Protein AF-A0A932YB79-F1 (afdb_monomer_lite)

Foldseek 3Di:
DDDQQLVPQPLLVLLVVLLVLLLVLLVQADPVCVVPLSVLLNVLSVLQNVLCSVLSPDPDLVSSLVSLVSSLVSLVSNLVSLVVCVVVVSDDPVSSVVSVVSSVVSNVSSVVVSVVSVVVVVVVVPPPDDPDDPDPPDDPPPVCCVVVVVVVVVVVLVVVQVVLVVVLLVLLVVLLVVLQVQLQPVCVVPLVDPCCSPPPSLVVSLVVSLVSSCVVPPVSCVSNQWDCSVPSVQWDWDDDPWWTKIKGKTWHAADPDDPVQCPDPVSCPDCNNHTDIDMDIDIDTRPDRPDPPPDPPDDD

Radius of gyration: 35.08 Å; chains: 1; bounding box: 99×43×88 Å

Structure (mmCIF, N/CA/C/O backbone):
data_AF-A0A932YB79-F1
#
_entry.id   AF-A0A932YB79-F1
#
loop_
_atom_site.group_PDB
_atom_site.id
_atom_site.type_symbol
_atom_site.label_atom_id
_atom_site.label_alt_id
_atom_site.label_comp_id
_atom_site.label_asym_id
_atom_site.label_entity_id
_atom_site.label_seq_id
_atom_site.pdbx_PDB_ins_code
_atom_site.Cartn_x
_atom_site.Cartn_y
_atom_site.Cartn_z
_atom_site.occupancy
_atom_site.B_iso_or_equiv
_atom_site.auth_seq_id
_atom_site.auth_comp_id
_atom_site.auth_asym_id
_atom_site.auth_atom_id
_atom_site.pdbx_PDB_model_num
ATOM 1 N N . MET A 1 1 ? -17.123 -22.971 32.498 1.00 46.00 1 MET A N 1
ATOM 2 C CA . MET A 1 1 ? -16.437 -22.105 31.513 1.00 46.00 1 MET A CA 1
ATOM 3 C C . MET A 1 1 ? -16.841 -20.672 31.830 1.00 46.00 1 MET A C 1
ATOM 5 O O . MET A 1 1 ? -18.036 -20.433 31.916 1.00 46.00 1 MET A O 1
ATOM 9 N N . SER A 1 2 ? -15.896 -19.773 32.129 1.00 63.25 2 SER A N 1
ATOM 10 C CA . SER A 1 2 ? -16.223 -18.376 32.471 1.00 63.25 2 SER A CA 1
ATOM 11 C C . SER A 1 2 ? -16.936 -17.705 31.292 1.00 63.25 2 SER A C 1
ATOM 13 O O . SER A 1 2 ? -16.466 -17.798 30.157 1.00 63.25 2 SER A O 1
ATOM 15 N N . GLU A 1 3 ? -18.092 -17.094 31.545 1.00 80.81 3 GLU A N 1
ATOM 16 C CA . GLU A 1 3 ? -18.876 -16.394 30.528 1.00 80.81 3 GLU A CA 1
ATOM 17 C C . GLU A 1 3 ? -18.094 -15.182 29.998 1.00 80.81 3 GLU A C 1
ATOM 19 O O . GLU A 1 3 ? -17.519 -14.409 30.768 1.00 80.81 3 GLU A O 1
ATOM 24 N N . ARG A 1 4 ? -18.046 -15.018 28.671 1.00 91.06 4 ARG A N 1
ATOM 25 C CA . ARG A 1 4 ? -17.269 -13.942 28.038 1.00 91.06 4 ARG A CA 1
ATOM 26 C C . ARG A 1 4 ? -17.879 -12.571 28.386 1.00 91.06 4 ARG A C 1
ATOM 28 O O . ARG A 1 4 ? -19.093 -12.424 28.253 1.00 91.06 4 ARG A O 1
ATOM 35 N N . PRO A 1 5 ? -17.083 -11.545 28.752 1.00 90.94 5 PRO A N 1
ATOM 36 C CA . PRO A 1 5 ? -17.604 -10.266 29.253 1.00 90.94 5 PRO A CA 1
ATOM 37 C C . PRO A 1 5 ? -18.621 -9.573 28.336 1.00 90.94 5 PRO A C 1
ATOM 39 O O . PRO A 1 5 ? -19.646 -9.086 28.807 1.00 90.94 5 PRO A O 1
ATOM 42 N N . HIS A 1 6 ? -18.376 -9.571 27.022 1.00 93.00 6 HIS A N 1
ATOM 43 C CA . HIS A 1 6 ? -19.266 -8.942 26.042 1.00 93.00 6 HIS A CA 1
ATOM 44 C C . HIS A 1 6 ? -20.627 -9.630 25.909 1.00 93.00 6 HIS A C 1
ATOM 46 O O . HIS A 1 6 ? -21.598 -8.969 25.558 1.00 93.00 6 HIS A O 1
ATOM 52 N N . ALA A 1 7 ? -20.728 -10.930 26.213 1.00 93.69 7 ALA A N 1
ATOM 53 C CA . ALA A 1 7 ? -21.973 -11.685 26.059 1.00 93.69 7 ALA A CA 1
ATOM 54 C C . ALA A 1 7 ? -23.080 -11.197 27.012 1.00 93.69 7 ALA A C 1
ATOM 56 O O . ALA A 1 7 ? -24.264 -11.411 26.757 1.00 93.69 7 ALA A O 1
ATOM 57 N N . LYS A 1 8 ? -22.701 -10.482 28.080 1.00 94.06 8 LYS A N 1
ATOM 58 C CA . LYS A 1 8 ? -23.619 -9.853 29.037 1.00 94.06 8 LYS A CA 1
ATOM 59 C C . LYS A 1 8 ? -24.194 -8.526 28.538 1.00 94.06 8 LYS A C 1
ATOM 61 O O . LYS A 1 8 ? -25.172 -8.043 29.098 1.00 94.06 8 LYS A O 1
ATOM 66 N N . LEU A 1 9 ? -23.593 -7.924 27.511 1.00 96.50 9 LEU A N 1
ATOM 67 C CA . LEU A 1 9 ? -23.984 -6.613 27.005 1.00 96.50 9 LEU A CA 1
ATOM 68 C C . LEU A 1 9 ? -25.150 -6.753 26.033 1.00 96.50 9 LEU A C 1
ATOM 70 O O . LEU A 1 9 ? -25.030 -7.389 24.987 1.00 96.50 9 LEU A O 1
ATOM 74 N N . GLU A 1 10 ? -26.262 -6.093 26.339 1.00 97.44 10 GLU A N 1
ATOM 75 C CA . GLU A 1 10 ? -27.441 -6.142 25.473 1.00 97.44 10 GLU A CA 1
ATOM 76 C C . GLU A 1 10 ? -27.165 -5.522 24.094 1.00 97.44 10 GLU A C 1
ATOM 78 O O . GLU A 1 10 ? -27.555 -6.073 23.068 1.00 97.44 10 GLU A O 1
ATOM 83 N N . VAL A 1 11 ? -26.363 -4.450 24.046 1.00 98.06 11 VAL A N 1
ATOM 84 C CA . VAL A 1 11 ? -25.930 -3.830 22.782 1.00 98.06 11 VAL A CA 1
ATOM 85 C C . VAL A 1 11 ? -25.174 -4.810 21.882 1.00 98.06 11 VAL A C 1
ATOM 87 O O . VAL A 1 11 ? -25.325 -4.771 20.663 1.00 98.06 11 VAL A O 1
ATOM 90 N N . TRP A 1 12 ? -24.402 -5.735 22.463 1.00 98.38 12 TRP A N 1
ATOM 91 C CA . TRP A 1 12 ? -23.683 -6.753 21.700 1.00 98.38 12 TRP A CA 1
ATOM 92 C C . TRP A 1 12 ? -24.646 -7.789 21.114 1.00 98.38 12 TRP A C 1
ATOM 94 O O . TRP A 1 12 ? -24.560 -8.098 19.927 1.00 98.38 12 TRP A O 1
ATOM 104 N N . LYS A 1 13 ? -25.603 -8.282 21.913 1.00 98.06 13 LYS A N 1
ATOM 105 C CA . LYS A 1 13 ? -26.602 -9.263 21.458 1.00 98.06 13 LYS A CA 1
ATOM 106 C C . LYS A 1 13 ? -27.442 -8.716 20.307 1.00 98.06 13 LYS A C 1
ATOM 108 O O . LYS A 1 13 ? -27.605 -9.389 19.290 1.00 98.06 13 LYS A O 1
ATOM 113 N N . ARG A 1 14 ? -27.904 -7.472 20.432 1.00 98.25 14 ARG A N 1
ATOM 114 C CA . ARG A 1 14 ? -28.652 -6.778 19.377 1.00 98.25 14 ARG A CA 1
ATOM 115 C C . ARG A 1 14 ? -27.815 -6.551 18.130 1.00 98.25 14 ARG A C 1
ATOM 117 O O . ARG A 1 14 ? -28.274 -6.838 17.032 1.00 98.25 14 ARG A O 1
ATOM 124 N N . SER A 1 15 ? -26.549 -6.169 18.291 1.00 98.25 15 SER A N 1
ATOM 125 C CA . SER A 1 15 ? -25.623 -6.036 17.161 1.00 98.25 15 SER A CA 1
ATOM 126 C C . SER A 1 15 ? -25.441 -7.358 16.399 1.00 98.25 15 SER A C 1
ATOM 128 O O . SER A 1 15 ? -25.444 -7.360 15.172 1.00 98.25 15 SER A O 1
ATOM 130 N N . ILE A 1 16 ? -25.356 -8.502 17.092 1.00 98.06 16 ILE A N 1
ATOM 131 C CA . ILE A 1 16 ? -25.306 -9.834 16.456 1.00 98.06 16 ILE A CA 1
ATOM 132 C C . ILE A 1 16 ? -26.595 -10.135 15.671 1.00 98.06 16 ILE A C 1
ATOM 134 O O . ILE A 1 16 ? -26.542 -10.646 14.548 1.00 98.06 16 ILE A O 1
ATOM 138 N N . GLN A 1 17 ? -27.760 -9.805 16.229 1.00 97.75 17 GLN A N 1
ATOM 139 C CA . GLN A 1 17 ? -29.037 -9.968 15.526 1.00 97.75 17 GLN A CA 1
ATOM 140 C C . GLN A 1 17 ? -29.132 -9.047 14.304 1.00 97.75 17 GLN A C 1
ATOM 142 O O . GLN A 1 17 ? -29.584 -9.472 13.239 1.00 97.75 17 GLN A O 1
ATOM 147 N N . TRP A 1 18 ? -28.646 -7.815 14.423 1.00 97.69 18 TRP A N 1
ATOM 148 C CA . TRP A 1 18 ? -28.653 -6.834 13.347 1.00 97.69 18 TRP A CA 1
ATOM 149 C C . TRP A 1 18 ? -27.761 -7.244 12.172 1.00 97.69 18 TRP A C 1
ATOM 151 O O . TRP A 1 18 ? -28.183 -7.119 11.024 1.00 97.69 18 TRP A O 1
ATOM 161 N N . VAL A 1 19 ? -26.600 -7.868 12.430 1.00 98.56 19 VAL A N 1
ATOM 162 C CA . VAL A 1 19 ? -25.794 -8.523 11.378 1.00 98.56 19 VAL A CA 1
ATOM 163 C C . VAL A 1 19 ? -26.655 -9.487 10.564 1.00 98.56 19 VAL A C 1
ATOM 165 O O . VAL A 1 19 ? -26.661 -9.433 9.335 1.00 98.56 19 VAL A O 1
ATOM 168 N N . SER A 1 20 ? -27.440 -10.332 11.233 1.00 97.94 20 SER A N 1
ATOM 169 C CA . SER A 1 20 ? -28.310 -11.297 10.550 1.00 97.94 20 SER A CA 1
ATOM 170 C C . SER A 1 20 ? -29.384 -10.608 9.699 1.00 97.94 20 SER A C 1
ATOM 172 O O . SER A 1 20 ? -29.675 -11.075 8.595 1.00 97.94 20 SER A O 1
ATOM 174 N N . LYS A 1 21 ? -29.944 -9.481 10.167 1.00 97.06 21 LYS A N 1
ATOM 175 C CA . LYS A 1 21 ? -30.895 -8.670 9.388 1.00 97.06 21 LYS A CA 1
ATOM 176 C C . LYS A 1 21 ? -30.236 -8.080 8.140 1.00 97.06 21 LYS A C 1
ATOM 178 O O . LYS A 1 21 ? -30.751 -8.275 7.042 1.00 97.06 21 LYS A O 1
ATOM 183 N N . VAL A 1 22 ? -29.066 -7.452 8.266 1.00 98.00 22 VAL A N 1
ATOM 184 C CA . VAL A 1 22 ? -28.340 -6.889 7.112 1.00 98.00 22 VAL A CA 1
ATOM 185 C C . VAL A 1 22 ? -28.035 -7.959 6.071 1.00 98.00 22 VAL A C 1
ATOM 187 O O . VAL A 1 22 ? -28.280 -7.749 4.885 1.00 98.00 22 VAL A O 1
ATOM 190 N N . TYR A 1 23 ? -27.553 -9.133 6.483 1.00 98.06 23 TYR A N 1
ATOM 191 C CA . TYR A 1 23 ? -27.293 -10.230 5.545 1.00 98.06 23 TYR A CA 1
ATOM 192 C C . TYR A 1 23 ? -28.559 -10.696 4.822 1.00 98.06 23 TYR A C 1
ATOM 194 O O . TYR A 1 23 ? -28.492 -11.012 3.635 1.00 98.06 23 TYR A O 1
ATOM 202 N N . ARG A 1 24 ? -29.704 -10.708 5.515 1.00 97.50 24 ARG A N 1
ATOM 203 C CA . ARG A 1 24 ? -30.999 -11.069 4.933 1.00 97.50 24 ARG A CA 1
ATOM 204 C C . ARG A 1 24 ? -31.440 -10.067 3.868 1.00 97.50 24 ARG A C 1
ATOM 206 O O . ARG A 1 24 ? -31.741 -10.500 2.766 1.00 97.50 24 ARG A O 1
ATOM 213 N N . HIS A 1 25 ? -31.428 -8.767 4.164 1.00 96.44 25 HIS A N 1
ATOM 214 C CA . HIS A 1 25 ? -31.883 -7.745 3.211 1.00 96.44 25 HIS A CA 1
ATOM 215 C C . HIS A 1 25 ? -30.910 -7.547 2.043 1.00 96.44 25 HIS A C 1
ATOM 217 O O . HIS A 1 25 ? -31.328 -7.429 0.899 1.00 96.44 25 HIS A O 1
ATOM 223 N N . THR A 1 26 ? -29.601 -7.592 2.298 1.00 97.50 26 THR A N 1
ATOM 224 C CA . THR A 1 26 ? -28.582 -7.437 1.239 1.00 97.50 26 THR A CA 1
ATOM 225 C C . THR A 1 26 ? -28.456 -8.656 0.323 1.00 97.50 26 THR A C 1
ATOM 227 O O . THR A 1 26 ? -27.694 -8.628 -0.640 1.00 97.50 26 THR A O 1
ATOM 230 N N . ARG A 1 27 ? -29.146 -9.767 0.620 1.00 96.25 27 ARG A N 1
ATOM 231 C CA . ARG A 1 27 ? -29.204 -10.931 -0.275 1.00 96.25 27 ARG A CA 1
ATOM 232 C C . ARG A 1 27 ? -30.005 -10.637 -1.542 1.00 96.25 27 ARG A C 1
ATOM 234 O O . ARG A 1 27 ? -29.686 -11.207 -2.578 1.00 96.25 27 ARG A O 1
ATOM 241 N N . ASP A 1 28 ? -30.991 -9.752 -1.446 1.00 93.94 28 ASP A N 1
ATOM 242 C CA . ASP A 1 28 ? -31.920 -9.452 -2.536 1.00 93.94 28 ASP A CA 1
ATOM 243 C C . ASP A 1 28 ? -31.448 -8.248 -3.381 1.00 93.94 28 ASP A C 1
ATOM 245 O O . ASP A 1 28 ? -32.148 -7.790 -4.281 1.00 93.94 28 ASP A O 1
ATOM 249 N N . PHE A 1 29 ? -30.244 -7.734 -3.103 1.00 97.31 29 PHE A N 1
ATOM 250 C CA . PHE A 1 29 ? -29.616 -6.659 -3.873 1.00 97.31 29 PHE A CA 1
ATOM 251 C C . PHE A 1 29 ? -29.146 -7.160 -5.252 1.00 97.31 29 PHE A C 1
ATOM 253 O O . PHE A 1 29 ? -28.885 -8.358 -5.417 1.00 97.31 29 PHE A O 1
ATOM 260 N N . PRO A 1 30 ? -28.969 -6.262 -6.243 1.00 97.06 30 PRO A N 1
ATOM 261 C CA . PRO A 1 30 ? -28.452 -6.636 -7.557 1.00 97.06 30 PRO A CA 1
ATOM 262 C C . PRO A 1 30 ? -27.094 -7.339 -7.471 1.00 97.06 30 PRO A C 1
ATOM 264 O O . PRO A 1 30 ? -26.213 -6.944 -6.705 1.00 97.06 30 PRO A O 1
ATOM 267 N N . SER A 1 31 ? -26.877 -8.360 -8.304 1.00 96.12 31 SER A N 1
ATOM 268 C CA . SER A 1 31 ? -25.650 -9.164 -8.255 1.00 96.12 31 SER A CA 1
ATOM 269 C C . SER A 1 31 ? -24.380 -8.350 -8.528 1.00 96.12 31 SER A C 1
ATOM 271 O O . SER A 1 31 ? -23.312 -8.714 -8.031 1.00 96.12 31 SER A O 1
ATOM 273 N N . GLN A 1 32 ? -24.478 -7.241 -9.274 1.00 95.69 32 GLN A N 1
ATOM 274 C CA . GLN A 1 32 ? -23.348 -6.342 -9.537 1.00 95.69 32 GLN A CA 1
ATOM 275 C C . GLN A 1 32 ? -22.836 -5.645 -8.262 1.00 95.69 32 GLN A C 1
ATOM 277 O O . GLN A 1 32 ? -21.656 -5.317 -8.184 1.00 95.69 32 GLN A O 1
ATOM 282 N N . GLU A 1 33 ? -23.677 -5.492 -7.233 1.00 95.12 33 GLU A N 1
ATOM 283 C CA . GLU A 1 33 ? -23.326 -4.840 -5.961 1.00 95.12 33 GLU A CA 1
ATOM 284 C C . GLU A 1 33 ? -22.659 -5.777 -4.948 1.00 95.12 33 GLU A C 1
ATOM 286 O O . GLU A 1 33 ? -22.272 -5.347 -3.860 1.00 95.12 33 GLU A O 1
ATOM 291 N N . THR A 1 34 ? -22.469 -7.056 -5.294 1.00 93.88 34 THR A N 1
ATOM 292 C CA . THR A 1 34 ? -21.867 -8.063 -4.401 1.00 93.88 34 THR A CA 1
ATOM 293 C C . THR A 1 34 ? -20.534 -7.594 -3.817 1.00 93.88 34 THR A C 1
ATOM 295 O O . THR A 1 34 ? -20.299 -7.755 -2.620 1.00 93.88 34 THR A O 1
ATOM 298 N N . TYR A 1 35 ? -19.678 -6.987 -4.647 1.00 94.19 35 TYR A N 1
ATOM 299 C CA . TYR A 1 35 ? -18.381 -6.435 -4.236 1.00 94.19 35 TYR A CA 1
ATOM 300 C C . TYR A 1 35 ? -18.424 -4.932 -3.924 1.00 94.19 35 TYR A C 1
ATOM 302 O O . TYR A 1 35 ? -17.427 -4.393 -3.447 1.00 94.19 35 TYR A O 1
ATOM 310 N N . GLY A 1 36 ? -19.560 -4.280 -4.182 1.00 96.75 36 GLY A N 1
ATOM 311 C CA . GLY A 1 36 ? -19.832 -2.882 -3.866 1.00 96.75 36 GLY A CA 1
ATOM 312 C C . GLY A 1 36 ? -20.600 -2.760 -2.553 1.00 96.75 36 GLY A C 1
ATOM 313 O O . GLY A 1 36 ? -20.103 -3.146 -1.488 1.00 96.75 36 GLY A O 1
ATOM 314 N N . LEU A 1 37 ? -21.829 -2.244 -2.632 1.00 97.12 37 LEU A N 1
ATOM 315 C CA . LEU A 1 37 ? -22.628 -1.871 -1.464 1.00 97.12 37 LEU A CA 1
ATOM 316 C C . LEU A 1 37 ? -22.938 -3.058 -0.538 1.00 97.12 37 LEU A C 1
ATOM 318 O O . LEU A 1 37 ? -22.851 -2.924 0.684 1.00 97.12 37 LEU A O 1
ATOM 322 N N . THR A 1 38 ? -23.202 -4.247 -1.091 1.00 98.12 38 THR A N 1
ATOM 323 C CA . THR A 1 38 ? -23.483 -5.455 -0.296 1.00 98.12 38 THR A CA 1
ATOM 324 C C . THR A 1 38 ? -22.296 -5.840 0.588 1.00 98.12 38 THR A C 1
ATOM 326 O O . THR A 1 38 ? -22.472 -6.136 1.774 1.00 98.12 38 THR A O 1
ATOM 329 N N . SER A 1 39 ? -21.077 -5.825 0.039 1.00 97.88 39 SER A N 1
ATOM 330 C CA . SER A 1 39 ? -19.855 -6.121 0.799 1.00 97.88 39 SER A CA 1
ATOM 331 C C . SER A 1 39 ? -19.601 -5.066 1.876 1.00 97.88 39 SER A C 1
ATOM 333 O O . SER A 1 39 ? -19.334 -5.418 3.029 1.00 97.88 39 SER A O 1
ATOM 335 N N . GLN A 1 40 ? -19.747 -3.784 1.526 1.00 98.06 40 GLN A N 1
ATOM 336 C CA . GLN A 1 40 ? -19.563 -2.661 2.447 1.00 98.06 40 GLN A CA 1
ATOM 337 C C . GLN A 1 40 ? -20.492 -2.785 3.665 1.00 98.06 40 GLN A C 1
ATOM 339 O O . GLN A 1 40 ? -20.026 -2.840 4.805 1.00 98.06 40 GLN A O 1
ATOM 344 N N . MET A 1 41 ? -21.797 -2.956 3.424 1.00 98.44 41 MET A N 1
ATOM 345 C CA . MET A 1 41 ? -22.800 -3.080 4.483 1.00 98.44 41 MET A CA 1
ATOM 346 C C . MET A 1 41 ? -22.540 -4.281 5.390 1.00 98.44 41 MET A C 1
ATOM 348 O O . MET A 1 41 ? -22.566 -4.162 6.613 1.00 98.44 41 MET A O 1
ATOM 352 N N . ARG A 1 42 ? -22.251 -5.454 4.816 1.00 98.50 42 ARG A N 1
ATOM 353 C CA . ARG A 1 42 ? -21.995 -6.671 5.602 1.00 98.50 42 ARG A CA 1
ATOM 354 C C . ARG A 1 42 ? -20.748 -6.543 6.471 1.00 98.50 42 ARG A C 1
ATOM 356 O O . ARG A 1 42 ? -20.751 -7.017 7.611 1.00 98.50 42 ARG A O 1
ATOM 363 N N . ARG A 1 43 ? -19.692 -5.899 5.964 1.00 98.56 43 ARG A N 1
ATOM 364 C CA . ARG A 1 43 ? -18.462 -5.644 6.725 1.00 98.56 43 ARG A CA 1
ATOM 365 C C . ARG A 1 43 ? -18.702 -4.665 7.866 1.00 98.56 43 ARG A C 1
ATOM 367 O O . ARG A 1 43 ? -18.338 -4.984 8.996 1.00 98.56 43 ARG A O 1
ATOM 374 N N . ALA A 1 44 ? -19.354 -3.537 7.598 1.00 98.31 44 ALA A N 1
ATOM 375 C CA . ALA A 1 44 ? -19.667 -2.552 8.625 1.00 98.31 44 ALA A CA 1
ATOM 376 C C . ALA A 1 44 ? -20.606 -3.136 9.701 1.00 98.31 44 ALA A C 1
ATOM 378 O O . ALA A 1 44 ? -20.341 -2.988 10.893 1.00 98.31 44 ALA A O 1
ATOM 379 N N . ALA A 1 45 ? -21.616 -3.924 9.307 1.00 98.56 45 ALA A N 1
ATOM 380 C CA . ALA A 1 45 ? -22.495 -4.638 10.239 1.00 98.56 45 ALA A CA 1
ATOM 381 C C . ALA A 1 45 ? -21.717 -5.575 11.159 1.00 98.56 45 ALA A C 1
ATOM 383 O O . ALA A 1 45 ? -21.881 -5.536 12.375 1.00 98.56 45 ALA A O 1
ATOM 384 N N . THR A 1 46 ? -20.841 -6.399 10.581 1.00 98.69 46 THR A N 1
ATOM 385 C CA . THR A 1 46 ? -20.043 -7.377 11.334 1.00 98.69 46 THR A CA 1
ATOM 386 C C . THR A 1 46 ? -19.021 -6.687 12.245 1.00 98.69 46 THR A C 1
ATOM 388 O O . THR A 1 46 ? -18.732 -7.174 13.336 1.00 98.69 46 THR A O 1
ATOM 391 N N . SER A 1 47 ? -18.501 -5.529 11.834 1.00 98.69 47 SER A N 1
ATOM 392 C CA . SER A 1 47 ? -17.525 -4.744 12.593 1.00 98.69 47 SER A CA 1
ATOM 393 C C . SER A 1 47 ? -18.053 -4.287 13.959 1.00 98.69 47 SER A C 1
ATOM 395 O O . SER A 1 47 ? -17.295 -4.302 14.931 1.00 98.69 47 SER A O 1
ATOM 397 N N . ILE A 1 48 ? -19.342 -3.946 14.082 1.00 98.69 48 ILE A N 1
ATOM 398 C CA . ILE A 1 48 ? -19.935 -3.463 15.342 1.00 98.69 48 ILE A CA 1
ATOM 399 C C . ILE A 1 48 ? -19.772 -4.482 16.491 1.00 98.69 48 ILE A C 1
ATOM 401 O O . ILE A 1 48 ? -19.081 -4.168 17.467 1.00 98.69 48 ILE A O 1
ATOM 405 N N . PRO A 1 49 ? -20.342 -5.706 16.429 1.00 98.50 49 PRO A N 1
ATOM 406 C CA . PRO A 1 49 ? -20.228 -6.666 17.524 1.00 98.50 49 PRO A CA 1
ATOM 407 C C . PRO A 1 49 ? -18.797 -7.175 17.728 1.00 98.50 49 PRO A C 1
ATOM 409 O O . PRO A 1 49 ? -18.441 -7.500 18.862 1.00 98.50 49 PRO A O 1
ATOM 412 N N . LEU A 1 50 ? -17.972 -7.231 16.673 1.00 98.62 50 LEU A N 1
ATOM 413 C CA . LEU A 1 50 ? -16.565 -7.625 16.792 1.00 98.62 50 LEU A CA 1
ATOM 414 C C . LEU A 1 50 ? -15.766 -6.615 17.618 1.00 98.62 50 LEU A C 1
ATOM 416 O O . LEU A 1 50 ? -15.081 -7.012 18.558 1.00 98.62 50 LEU A O 1
ATOM 420 N N . ASN A 1 51 ? -15.916 -5.317 17.343 1.00 98.62 51 ASN A N 1
ATOM 421 C CA . ASN A 1 51 ? -15.233 -4.275 18.106 1.00 98.62 51 ASN A CA 1
ATOM 422 C C . ASN A 1 51 ? -15.753 -4.179 19.549 1.00 98.62 51 ASN A C 1
ATOM 424 O O . ASN A 1 51 ? -14.956 -4.006 20.468 1.00 98.62 51 ASN A O 1
ATOM 428 N N . ILE A 1 52 ? -17.059 -4.362 19.793 1.00 98.38 52 ILE A N 1
ATOM 429 C CA . ILE A 1 52 ? -17.587 -4.444 21.169 1.00 98.38 52 ILE A CA 1
ATOM 430 C C . ILE A 1 52 ? -16.939 -5.618 21.921 1.00 98.38 52 ILE A C 1
ATOM 432 O O . ILE A 1 52 ? -16.496 -5.459 23.059 1.00 98.38 52 ILE A O 1
ATOM 436 N N . ALA A 1 53 ? -16.865 -6.795 21.291 1.00 97.88 53 ALA A N 1
ATOM 437 C CA . ALA A 1 53 ? -16.290 -7.989 21.901 1.00 97.88 53 ALA A CA 1
ATOM 438 C C . ALA A 1 53 ? -14.791 -7.847 22.186 1.00 97.88 53 ALA A C 1
ATOM 440 O O . ALA A 1 53 ? -14.339 -8.238 23.266 1.00 97.88 53 ALA A O 1
ATOM 441 N N . GLU A 1 54 ? -14.042 -7.285 21.237 1.00 97.38 54 GLU A N 1
ATOM 442 C CA . GLU A 1 54 ? -12.608 -7.045 21.365 1.00 97.38 54 GLU A CA 1
ATOM 443 C C . GLU A 1 54 ? -12.309 -6.002 22.440 1.00 97.38 54 GLU A C 1
ATOM 445 O O . GLU A 1 54 ? -11.472 -6.235 23.311 1.00 97.38 54 GLU A O 1
ATOM 450 N N . GLY A 1 55 ? -13.047 -4.891 22.436 1.00 96.56 55 GLY A N 1
ATOM 451 C CA . GLY A 1 55 ? -12.944 -3.854 23.451 1.00 96.56 55 GLY A CA 1
ATOM 452 C C . GLY A 1 55 ? -13.225 -4.380 24.859 1.00 96.56 55 GLY A C 1
ATOM 453 O O . GLY A 1 55 ? -12.453 -4.117 25.778 1.00 96.56 55 GLY A O 1
ATOM 454 N N . ALA A 1 56 ? -14.271 -5.196 25.027 1.00 95.81 56 ALA A N 1
ATOM 455 C CA . ALA A 1 56 ? -14.638 -5.780 26.318 1.00 95.81 56 ALA A CA 1
ATOM 456 C C . ALA A 1 56 ? -13.588 -6.756 26.881 1.00 95.81 56 ALA A C 1
ATOM 458 O O . ALA A 1 56 ? -13.642 -7.102 28.060 1.00 95.81 56 ALA A O 1
ATOM 459 N N . ALA A 1 57 ? -12.659 -7.229 26.045 1.00 94.19 57 ALA A N 1
ATOM 460 C CA . ALA A 1 57 ? -11.540 -8.074 26.452 1.00 94.19 57 ALA A CA 1
ATOM 461 C C . ALA A 1 57 ? -10.270 -7.272 26.805 1.00 94.19 57 ALA A C 1
ATOM 463 O O . ALA A 1 57 ? -9.278 -7.865 27.239 1.00 94.19 57 ALA A O 1
ATOM 464 N N . ARG A 1 58 ? -10.268 -5.943 26.617 1.00 92.44 58 ARG A N 1
ATOM 465 C CA . ARG A 1 58 ? -9.122 -5.077 26.935 1.00 92.44 58 ARG A CA 1
ATOM 466 C C . ARG A 1 58 ? -8.985 -4.857 28.438 1.00 92.44 58 ARG A C 1
ATOM 468 O O . ARG A 1 58 ? -9.947 -4.943 29.196 1.00 92.44 58 ARG A O 1
ATOM 475 N N . LYS A 1 59 ? -7.751 -4.578 28.869 1.00 87.25 59 LYS A N 1
ATOM 476 C CA . LYS A 1 59 ? -7.427 -4.385 30.290 1.00 87.25 59 LYS A CA 1
ATOM 477 C C . LYS A 1 59 ? -7.791 -2.986 30.772 1.00 87.25 59 LYS A C 1
ATOM 479 O O . LYS A 1 59 ? -8.204 -2.834 31.916 1.00 87.25 59 LYS A O 1
ATOM 484 N N . SER A 1 60 ? -7.616 -1.974 29.923 1.00 91.25 60 SER A N 1
ATOM 485 C CA . SER A 1 60 ? -7.885 -0.584 30.289 1.00 91.25 60 SER A CA 1
ATOM 486 C C . SER A 1 60 ? -9.216 -0.086 29.724 1.00 91.25 60 SER A C 1
ATOM 488 O O . SER A 1 60 ? -9.603 -0.411 28.600 1.00 91.25 60 SER A O 1
ATOM 490 N N . VAL A 1 61 ? -9.898 0.772 30.490 1.00 92.81 61 VAL A N 1
ATOM 491 C CA . VAL A 1 61 ? -11.137 1.434 30.047 1.00 92.81 61 VAL A CA 1
ATOM 492 C C . VAL A 1 61 ? -10.881 2.309 28.817 1.00 92.81 61 VAL A C 1
ATOM 494 O O . VAL A 1 61 ? -11.701 2.350 27.905 1.00 92.81 61 VAL A O 1
ATOM 497 N N . LYS A 1 62 ? -9.710 2.953 28.744 1.00 90.94 62 LYS A N 1
ATOM 498 C CA . LYS A 1 62 ? -9.315 3.793 27.608 1.00 90.94 62 LYS A CA 1
ATOM 499 C C . LYS A 1 62 ? -9.207 3.003 26.300 1.00 90.94 62 LYS A C 1
ATOM 501 O O . LYS A 1 62 ? -9.709 3.463 25.278 1.00 90.94 62 LYS A O 1
ATOM 506 N N . GLU A 1 63 ? -8.587 1.822 26.327 1.00 92.56 63 GLU A N 1
ATOM 507 C CA . GLU A 1 63 ? -8.548 0.934 25.158 1.00 92.56 63 GLU A CA 1
ATOM 508 C C . GLU A 1 63 ? -9.955 0.471 24.784 1.00 92.56 63 GLU A C 1
ATOM 510 O O . GLU A 1 63 ? -10.311 0.506 23.610 1.00 92.56 63 GLU A O 1
ATOM 515 N N . TYR A 1 64 ? -10.786 0.096 25.764 1.00 96.69 64 TYR A N 1
ATOM 516 C CA . TYR A 1 64 ? -12.164 -0.304 25.482 1.00 96.69 64 TYR A CA 1
ATOM 517 C C . TYR A 1 64 ? -12.937 0.823 24.769 1.00 96.69 64 TYR A C 1
ATOM 519 O O . TYR A 1 64 ? -13.544 0.599 23.721 1.00 96.69 64 TYR A O 1
ATOM 527 N N . LEU A 1 65 ? -12.838 2.060 25.262 1.00 96.69 65 LEU A N 1
ATOM 528 C CA . LEU A 1 65 ? -13.454 3.226 24.625 1.00 96.69 65 LEU A CA 1
ATOM 529 C C . LEU A 1 65 ? -13.019 3.396 23.161 1.00 96.69 65 LEU A C 1
ATOM 531 O O . LEU A 1 65 ? -13.864 3.671 22.313 1.00 96.69 65 LEU A O 1
ATOM 535 N N . GLN A 1 66 ? -11.741 3.173 22.837 1.00 96.69 66 GLN A N 1
ATOM 536 C CA . GLN A 1 66 ? -11.251 3.239 21.456 1.00 96.69 66 GLN A CA 1
ATOM 537 C C . GLN A 1 66 ? -11.977 2.251 20.532 1.00 96.69 66 GLN A C 1
ATOM 539 O O . GLN A 1 66 ? -12.438 2.646 19.462 1.00 96.69 66 GLN A O 1
ATOM 544 N N . PHE A 1 67 ? -12.147 0.997 20.956 1.00 98.12 67 PHE A N 1
ATOM 545 C CA . PHE A 1 67 ? -12.903 -0.000 20.189 1.00 98.12 67 PHE A CA 1
ATOM 546 C C . PHE A 1 67 ? -14.382 0.376 20.039 1.00 98.12 67 PHE A C 1
ATOM 548 O O . PHE A 1 67 ? -14.961 0.214 18.965 1.00 98.12 67 PHE A O 1
ATOM 555 N N . LEU A 1 68 ? -14.998 0.946 21.078 1.00 98.12 68 LEU A N 1
ATOM 556 C CA . LEU A 1 68 ? -16.381 1.424 20.993 1.00 98.12 68 LEU A CA 1
ATOM 557 C C . LEU A 1 68 ? -16.533 2.604 20.021 1.00 98.12 68 LEU A C 1
ATOM 559 O O . LEU A 1 68 ? -17.547 2.691 19.330 1.00 98.12 68 LEU A O 1
ATOM 563 N N . TYR A 1 69 ? -15.531 3.480 19.902 1.00 98.19 69 TYR A N 1
ATOM 564 C CA . TYR A 1 69 ? -15.531 4.529 18.877 1.00 98.19 69 TYR A CA 1
ATOM 565 C C . TYR A 1 69 ? -15.426 3.960 17.458 1.00 98.19 69 TYR A C 1
ATOM 567 O O . TYR A 1 69 ? -16.103 4.461 16.562 1.00 98.19 69 TYR A O 1
ATOM 575 N N . ILE A 1 70 ? -14.661 2.883 17.250 1.00 98.12 70 ILE A N 1
ATOM 576 C CA . ILE A 1 70 ? -14.620 2.179 15.956 1.00 98.12 70 ILE A CA 1
ATOM 577 C C . ILE A 1 70 ? -15.993 1.569 15.634 1.00 98.12 70 ILE A C 1
ATOM 579 O O . ILE A 1 70 ? -16.489 1.724 14.516 1.00 98.12 70 ILE A O 1
ATOM 583 N N . ALA A 1 71 ? -16.650 0.947 16.620 1.00 98.31 71 ALA A N 1
ATOM 584 C CA . ALA A 1 71 ? -18.010 0.432 16.461 1.00 98.31 71 ALA A CA 1
ATOM 585 C C . ALA A 1 71 ? -19.006 1.549 16.086 1.00 98.31 71 ALA A C 1
ATOM 587 O O . ALA A 1 71 ? -19.815 1.364 15.179 1.00 98.31 71 ALA A O 1
ATOM 588 N N . ARG A 1 72 ? -18.907 2.735 16.706 1.00 98.19 72 ARG A N 1
ATOM 589 C CA . ARG A 1 72 ? -19.709 3.915 16.325 1.00 98.19 72 ARG A CA 1
ATOM 590 C C . ARG A 1 72 ? -19.421 4.389 14.899 1.00 98.19 72 ARG A C 1
ATOM 592 O O . ARG A 1 72 ? -20.357 4.736 14.191 1.00 98.19 72 ARG A O 1
ATOM 599 N N . GLY A 1 73 ? -18.161 4.366 14.464 1.00 98.25 73 GLY A N 1
ATOM 600 C CA . GLY A 1 73 ? -17.806 4.659 13.073 1.00 98.25 73 GLY A CA 1
ATOM 601 C C . GLY A 1 73 ? -18.484 3.698 12.093 1.00 98.25 73 GLY A C 1
ATOM 602 O O . GLY A 1 73 ? -19.044 4.134 11.092 1.00 98.25 73 GLY A O 1
ATOM 603 N N . SER A 1 74 ? -18.527 2.405 12.435 1.00 98.56 74 SER A N 1
ATOM 604 C CA . SER A 1 74 ? -19.231 1.395 11.631 1.00 98.56 74 SER A CA 1
ATOM 605 C C . SER A 1 74 ? -20.746 1.646 11.585 1.00 98.56 74 SER A C 1
ATOM 607 O O . SER A 1 74 ? -21.346 1.494 10.528 1.00 98.56 74 SER A O 1
ATOM 609 N N . VAL A 1 75 ? -21.362 2.087 12.691 1.00 98.50 75 VAL A N 1
ATOM 610 C CA . VAL A 1 75 ? -22.778 2.509 12.719 1.00 98.50 75 VAL A CA 1
ATOM 611 C C . VAL A 1 75 ? -23.041 3.659 11.742 1.00 98.50 75 VAL A C 1
ATOM 613 O O . VAL A 1 75 ? -23.976 3.572 10.955 1.00 98.50 75 VAL A O 1
ATOM 616 N N . SER A 1 76 ? -22.212 4.709 11.747 1.00 98.25 76 SER A N 1
ATOM 617 C CA . SER A 1 76 ? -22.371 5.839 10.817 1.00 98.25 76 SER A CA 1
ATOM 618 C C . SER A 1 76 ? -22.185 5.435 9.352 1.00 98.25 76 SER A C 1
ATOM 620 O O . SER A 1 76 ? -22.883 5.937 8.476 1.00 98.25 76 SER A O 1
ATOM 622 N N . GLU A 1 77 ? -21.264 4.514 9.072 1.00 98.12 77 GLU A N 1
ATOM 623 C CA . GLU A 1 77 ? -21.066 3.977 7.723 1.00 98.12 77 GLU A CA 1
ATOM 624 C C . GLU A 1 77 ? -22.305 3.223 7.219 1.00 98.12 77 GLU A C 1
ATOM 626 O O . GLU A 1 77 ? -22.710 3.370 6.066 1.00 98.12 77 GLU A O 1
ATOM 631 N N . LEU A 1 78 ? -22.939 2.445 8.095 1.00 98.12 78 LEU A N 1
ATOM 632 C CA . LEU A 1 78 ? -24.164 1.716 7.781 1.00 98.12 78 LEU A CA 1
ATOM 633 C C . LEU A 1 78 ? -25.360 2.625 7.565 1.00 98.12 78 LEU A C 1
ATOM 635 O O . LEU A 1 78 ? -26.133 2.358 6.654 1.00 98.12 78 LEU A O 1
ATOM 639 N N . ASP A 1 79 ? -25.495 3.672 8.373 1.00 98.19 79 ASP A N 1
ATOM 640 C CA . ASP A 1 79 ? -26.544 4.680 8.223 1.00 98.19 79 ASP A CA 1
ATOM 641 C C . ASP A 1 79 ? -26.500 5.291 6.812 1.00 98.19 79 ASP A C 1
ATOM 643 O O . ASP A 1 79 ? -27.477 5.240 6.062 1.00 98.19 79 ASP A O 1
ATOM 647 N N . ALA A 1 80 ? -25.307 5.703 6.369 1.00 98.44 80 ALA A N 1
ATOM 648 C CA . ALA A 1 80 ? -25.093 6.177 5.004 1.00 98.44 80 ALA A CA 1
ATOM 649 C C . ALA A 1 80 ? -25.408 5.102 3.946 1.00 98.44 80 ALA A C 1
ATOM 651 O O . ALA A 1 80 ? -26.045 5.392 2.934 1.00 98.44 80 ALA A O 1
ATOM 652 N N . CYS A 1 81 ? -24.993 3.849 4.162 1.00 98.31 81 CYS A N 1
ATOM 653 C CA . CYS A 1 81 ? -25.284 2.768 3.219 1.00 98.31 81 CYS A CA 1
ATOM 654 C C . CYS A 1 81 ? -26.783 2.439 3.126 1.00 98.31 81 CYS A C 1
ATOM 656 O O . CYS A 1 81 ? -27.253 2.093 2.041 1.00 98.31 81 CYS A O 1
ATOM 658 N N . LEU A 1 82 ? -27.535 2.531 4.227 1.00 98.44 82 LEU A N 1
ATOM 659 C CA . LEU A 1 82 ? -28.989 2.353 4.235 1.00 98.44 82 LEU A CA 1
ATOM 660 C C . LEU A 1 82 ? -29.671 3.444 3.409 1.00 98.44 82 LEU A C 1
ATOM 662 O O . LEU A 1 82 ? -30.523 3.126 2.580 1.00 98.44 82 LEU A O 1
ATOM 666 N N . GLU A 1 83 ? -29.250 4.699 3.576 1.00 98.44 83 GLU A N 1
ATOM 667 C CA . GLU A 1 83 ? -29.760 5.839 2.807 1.00 98.44 83 GLU A CA 1
ATOM 668 C C . GLU A 1 83 ? -29.481 5.678 1.307 1.00 98.44 83 GLU A C 1
ATOM 670 O O . GLU A 1 83 ? -30.374 5.827 0.472 1.00 98.44 83 GLU A O 1
ATOM 675 N N . ILE A 1 84 ? -28.255 5.285 0.949 1.00 98.38 84 ILE A N 1
ATOM 676 C CA . ILE A 1 84 ? -27.882 4.990 -0.441 1.00 98.38 84 ILE A CA 1
ATOM 677 C C . ILE A 1 84 ? -28.740 3.845 -0.995 1.00 98.38 84 ILE A C 1
ATOM 679 O O . ILE A 1 84 ? -29.268 3.951 -2.099 1.00 98.38 84 ILE A O 1
ATOM 683 N N . SER A 1 85 ? -28.919 2.769 -0.226 1.00 98.00 85 SER A N 1
ATOM 684 C CA . SER A 1 85 ? -29.712 1.608 -0.646 1.00 98.00 85 SER A CA 1
ATOM 685 C C . SER A 1 85 ? -31.185 1.957 -0.872 1.00 98.00 85 SER A C 1
ATOM 687 O O . SER A 1 85 ? -31.797 1.432 -1.801 1.00 98.00 85 SER A O 1
ATOM 689 N N . LEU A 1 86 ? -31.757 2.847 -0.055 1.00 98.19 86 LEU A N 1
ATOM 690 C CA . LEU A 1 86 ? -33.110 3.366 -0.255 1.00 98.19 86 LEU A CA 1
ATOM 691 C C . LEU A 1 86 ? -33.193 4.199 -1.542 1.00 98.19 86 LEU A C 1
ATOM 693 O O . LEU A 1 86 ? -34.086 3.978 -2.356 1.00 98.19 86 LEU A O 1
ATOM 697 N N . ASN A 1 87 ? -32.242 5.112 -1.752 1.00 98.19 87 ASN A N 1
ATOM 698 C CA . ASN A 1 87 ? -32.221 6.004 -2.916 1.00 98.19 87 ASN A CA 1
ATOM 699 C C . ASN A 1 87 ? -32.015 5.262 -4.244 1.00 98.19 87 ASN A C 1
ATOM 701 O O . ASN A 1 87 ? -32.546 5.676 -5.272 1.00 98.19 87 ASN A O 1
ATOM 705 N N . LEU A 1 88 ? -31.280 4.150 -4.224 1.00 97.56 88 LEU A N 1
ATOM 706 C CA . LEU A 1 88 ? -31.108 3.265 -5.379 1.00 97.56 88 LEU A CA 1
ATOM 707 C C . LEU A 1 88 ? -32.277 2.281 -5.569 1.00 97.56 88 LEU A C 1
ATOM 709 O O . LEU A 1 88 ? -32.281 1.513 -6.528 1.00 97.56 88 LEU A O 1
ATOM 713 N N . GLY A 1 89 ? -33.268 2.286 -4.671 1.00 97.44 89 GLY A N 1
ATOM 714 C CA . GLY A 1 89 ? -34.421 1.385 -4.724 1.00 97.44 89 GLY A CA 1
ATOM 715 C C . GLY A 1 89 ? -34.101 -0.069 -4.363 1.00 97.44 89 GLY A C 1
ATOM 716 O O . GLY A 1 89 ? -34.889 -0.959 -4.671 1.00 97.44 89 GLY A O 1
ATOM 717 N N . TYR A 1 90 ? -32.961 -0.332 -3.718 1.00 97.50 90 TYR A N 1
ATOM 718 C CA . TYR A 1 90 ? -32.562 -1.675 -3.272 1.00 97.50 90 TYR A CA 1
ATOM 719 C C . TYR A 1 90 ? -33.250 -2.081 -1.962 1.00 97.50 90 TYR A C 1
ATOM 721 O O . TYR A 1 90 ? -33.355 -3.266 -1.649 1.00 97.50 90 TYR A O 1
ATOM 729 N N . LEU A 1 91 ? -33.738 -1.102 -1.194 1.00 97.38 91 LEU A N 1
ATOM 730 C CA . LEU A 1 91 ? -34.580 -1.310 -0.019 1.00 97.38 91 LEU A CA 1
ATOM 731 C C . LEU A 1 91 ? -35.941 -0.642 -0.218 1.00 97.38 91 LEU A C 1
ATOM 733 O O . LEU A 1 91 ? -36.025 0.497 -0.673 1.00 97.38 91 LEU A O 1
ATOM 737 N N . SER A 1 92 ? -37.008 -1.330 0.193 1.00 97.38 92 SER A N 1
ATOM 738 C CA . SER A 1 92 ? -38.310 -0.688 0.386 1.00 97.38 92 SER A CA 1
ATOM 739 C C . SER A 1 92 ? -38.247 0.287 1.562 1.00 97.38 92 SER A C 1
ATOM 741 O O . SER A 1 92 ? -37.415 0.140 2.463 1.00 97.38 92 SER A O 1
ATOM 743 N N . LYS A 1 93 ? -39.160 1.266 1.592 1.00 97.50 93 LYS A N 1
ATOM 744 C CA . LYS A 1 93 ? -39.207 2.237 2.691 1.00 97.50 93 LYS A CA 1
ATOM 745 C C . LYS A 1 93 ? -39.445 1.568 4.049 1.00 97.50 93 LYS A C 1
ATOM 747 O O . LYS A 1 93 ? -38.831 1.976 5.030 1.00 97.50 93 LYS A O 1
ATOM 752 N N . ASP A 1 94 ? -40.253 0.512 4.084 1.00 97.56 94 ASP A N 1
ATOM 753 C CA . ASP A 1 94 ? -40.527 -0.254 5.304 1.00 97.56 94 ASP A CA 1
ATOM 754 C C . ASP A 1 94 ? -39.282 -0.998 5.804 1.00 97.56 94 ASP A C 1
ATOM 756 O O . ASP A 1 94 ? -38.922 -0.866 6.972 1.00 97.56 94 ASP A O 1
ATOM 760 N N . ASN A 1 95 ? -38.563 -1.698 4.914 1.00 97.00 95 ASN A N 1
ATOM 761 C CA . ASN A 1 95 ? -37.319 -2.390 5.271 1.00 97.00 95 ASN A CA 1
ATOM 762 C C . ASN A 1 95 ? -36.239 -1.403 5.731 1.00 97.00 95 ASN A C 1
ATOM 764 O O . ASN A 1 95 ? -35.497 -1.678 6.672 1.00 97.00 95 ASN A O 1
ATOM 768 N N . TYR A 1 96 ? -36.149 -0.250 5.066 1.00 98.12 96 TYR A N 1
ATOM 769 C CA . TYR A 1 96 ? -35.259 0.829 5.474 1.00 98.12 96 TYR A CA 1
ATOM 770 C C . TYR A 1 96 ? -35.598 1.316 6.889 1.00 98.12 96 TYR A C 1
ATOM 772 O O . TYR A 1 96 ? -34.704 1.384 7.727 1.00 98.12 96 TYR A O 1
ATOM 780 N N . ASN A 1 97 ? -36.873 1.606 7.172 1.00 97.81 97 ASN A N 1
ATOM 781 C CA . ASN A 1 97 ? -37.298 2.100 8.481 1.00 97.81 97 ASN A CA 1
ATOM 782 C C . ASN A 1 97 ? -37.023 1.066 9.586 1.00 97.81 97 ASN A C 1
ATOM 784 O O . ASN A 1 97 ? -36.498 1.436 10.632 1.00 97.81 97 ASN A O 1
ATOM 788 N N . GLU A 1 98 ? -37.299 -0.222 9.339 1.00 96.44 98 GLU A N 1
ATOM 789 C CA . GLU A 1 98 ? -37.012 -1.302 10.295 1.00 96.44 98 GLU A CA 1
ATOM 790 C C . GLU A 1 98 ? -35.509 -1.402 10.610 1.00 96.44 98 GLU A C 1
ATOM 792 O O . GLU A 1 98 ? -35.101 -1.513 11.770 1.00 96.44 98 GLU A O 1
ATOM 797 N N . LEU A 1 99 ? -34.662 -1.371 9.575 1.00 97.69 99 LEU A N 1
ATOM 798 C CA . LEU A 1 99 ? -33.211 -1.454 9.742 1.00 97.69 99 LEU A CA 1
ATOM 799 C C . LEU A 1 99 ? -32.649 -0.228 10.461 1.00 97.69 99 LEU A C 1
ATOM 801 O O . LEU A 1 99 ? -31.770 -0.383 11.315 1.00 97.69 99 LEU A O 1
ATOM 805 N N . LEU A 1 100 ? -33.158 0.957 10.119 1.00 98.25 100 LEU A N 1
ATO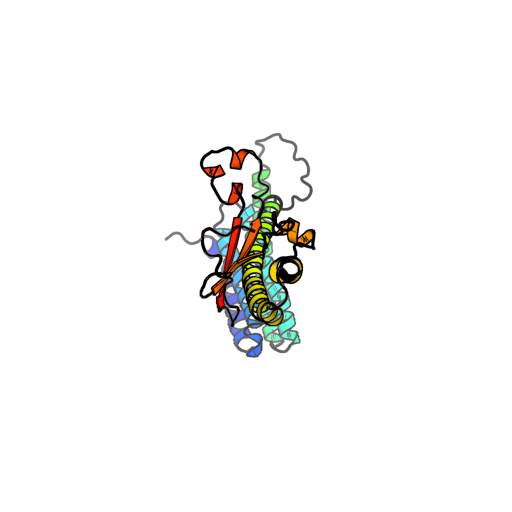M 806 C CA . LEU A 1 100 ? -32.741 2.229 10.691 1.00 98.25 100 LEU A CA 1
ATOM 807 C C . LEU A 1 100 ? -33.140 2.348 12.164 1.00 98.25 100 LEU A C 1
ATOM 809 O O . LEU A 1 100 ? -32.338 2.807 12.972 1.00 98.25 100 LEU A O 1
ATOM 813 N N . GLU A 1 101 ? -34.344 1.915 12.538 1.00 97.94 101 GLU A N 1
ATOM 814 C CA . GLU A 1 101 ? -34.799 1.936 13.931 1.00 97.94 101 GLU A CA 1
ATOM 815 C C . GLU A 1 101 ? -33.881 1.095 14.828 1.00 97.94 101 GLU A C 1
ATOM 817 O O . GLU A 1 101 ? -33.395 1.571 15.858 1.00 97.94 101 GLU A O 1
ATOM 822 N N . GLU A 1 102 ? -33.555 -0.126 14.399 1.00 97.88 102 GLU A N 1
ATOM 823 C CA . GLU A 1 102 ? -32.648 -0.996 15.148 1.00 97.88 102 GLU A CA 1
ATOM 824 C C . GLU A 1 102 ? -31.212 -0.440 15.179 1.00 97.88 102 GLU A C 1
ATOM 826 O O . GLU A 1 102 ? -30.544 -0.508 16.213 1.00 97.88 102 GLU A O 1
ATOM 831 N N . LEU A 1 103 ? -30.737 0.161 14.080 1.00 98.44 103 LEU A N 1
ATOM 832 C CA . LEU A 1 103 ? -29.414 0.790 14.024 1.00 98.44 103 LEU A CA 1
ATOM 833 C C . LEU A 1 103 ? -29.315 2.002 14.965 1.00 98.44 103 LEU A C 1
ATOM 835 O O . LEU A 1 103 ? -28.329 2.141 15.694 1.00 98.44 103 LEU A O 1
ATOM 839 N N . ASN A 1 104 ? -30.346 2.848 14.993 1.00 98.25 104 ASN A N 1
ATOM 840 C CA . ASN A 1 104 ? -30.448 3.989 15.902 1.00 98.25 104 ASN A CA 1
ATOM 841 C C . ASN A 1 104 ? -30.435 3.542 17.357 1.00 98.25 104 ASN A C 1
ATOM 843 O O . ASN A 1 104 ? -29.789 4.160 18.208 1.00 98.25 104 ASN A O 1
ATOM 847 N N . GLU A 1 105 ? -31.098 2.430 17.642 1.00 98.31 105 GLU A N 1
ATOM 848 C CA . GLU A 1 105 ? -31.129 1.900 18.985 1.00 98.31 105 GLU A CA 1
ATOM 849 C C . GLU A 1 105 ? -29.774 1.327 19.421 1.00 98.31 105 GLU A C 1
ATOM 851 O O . GLU A 1 105 ? -29.297 1.639 20.516 1.00 98.31 105 GLU A O 1
ATOM 856 N N . ILE A 1 106 ? -29.080 0.597 18.543 1.00 98.50 106 ILE A N 1
ATOM 857 C CA . ILE A 1 106 ? -27.688 0.180 18.773 1.00 98.50 106 ILE A CA 1
ATOM 858 C C . ILE A 1 106 ? -26.789 1.407 18.999 1.00 98.50 106 ILE A C 1
ATOM 860 O O . ILE A 1 106 ? -25.979 1.412 19.930 1.00 98.50 106 ILE A O 1
ATOM 864 N N . SER A 1 107 ? -26.955 2.469 18.205 1.00 98.38 107 SER A N 1
ATOM 865 C CA . SER A 1 107 ? -26.210 3.729 18.340 1.00 98.38 107 SER A CA 1
ATOM 866 C C . SER A 1 107 ? -26.415 4.385 19.711 1.00 98.38 107 SER A C 1
ATOM 868 O O . SER A 1 107 ? -25.452 4.800 20.373 1.00 98.38 107 SER A O 1
ATOM 870 N N . ARG A 1 108 ? -27.666 4.425 20.186 1.00 98.38 108 ARG A N 1
ATOM 871 C CA . ARG A 1 108 ? -28.034 4.964 21.501 1.00 98.38 108 ARG A CA 1
ATOM 872 C C . ARG A 1 108 ? -27.415 4.146 22.631 1.00 98.38 108 ARG A C 1
ATOM 874 O O . ARG A 1 108 ? -26.810 4.716 23.540 1.00 98.38 108 ARG A O 1
ATOM 881 N N . MET A 1 109 ? -27.495 2.818 22.550 1.00 98.25 109 MET A N 1
ATOM 882 C CA . MET A 1 109 ? -26.908 1.923 23.549 1.00 98.25 109 MET A CA 1
ATOM 883 C C . MET A 1 109 ? -25.375 1.998 23.575 1.00 98.25 109 MET A C 1
ATOM 885 O O . MET A 1 109 ? -24.784 2.027 24.655 1.00 98.25 109 MET A O 1
ATOM 889 N N . LEU A 1 110 ? -24.723 2.085 22.410 1.00 97.81 110 LEU A N 1
ATOM 890 C CA . LEU A 1 110 ? -23.277 2.312 22.311 1.00 97.81 110 LEU A CA 1
ATOM 891 C C . LEU A 1 110 ? -22.879 3.639 22.956 1.00 97.81 110 LEU A C 1
ATOM 893 O O . LEU A 1 110 ? -21.907 3.692 23.707 1.00 97.81 110 LEU A O 1
ATOM 897 N N . SER A 1 111 ? -23.640 4.701 22.699 1.00 97.06 111 SER A N 1
ATOM 898 C CA . SER A 1 111 ? -23.388 6.021 23.280 1.00 97.06 111 SER A CA 1
ATOM 899 C C . SER A 1 111 ? -23.541 6.009 24.805 1.00 97.06 111 SER A C 1
ATOM 901 O O . SER A 1 111 ? -22.695 6.562 25.505 1.00 97.06 111 SER A O 1
ATOM 903 N N . GLY A 1 112 ? -24.555 5.313 25.329 1.00 97.50 112 GLY A N 1
ATOM 904 C CA . GLY A 1 112 ? -24.730 5.111 26.770 1.00 97.50 112 GLY A CA 1
ATOM 905 C C . GLY A 1 112 ? -23.586 4.316 27.407 1.00 97.50 112 GLY A C 1
ATOM 906 O O . GLY A 1 112 ? -23.083 4.695 28.466 1.00 97.50 112 GLY A O 1
ATOM 907 N N . LEU A 1 113 ? -23.116 3.256 26.740 1.00 97.12 113 LEU A N 1
ATOM 908 C CA . LEU A 1 113 ? -21.969 2.467 27.198 1.00 97.12 113 LEU A CA 1
ATOM 909 C C . LEU A 1 113 ? -20.682 3.303 27.229 1.00 97.12 113 LEU A C 1
ATOM 911 O O . LEU A 1 113 ? -19.953 3.267 28.219 1.00 97.12 113 LEU A O 1
ATOM 915 N N . VAL A 1 114 ? -20.426 4.088 26.179 1.00 97.19 114 VAL A N 1
ATOM 916 C CA . VAL A 1 114 ? -19.290 5.019 26.117 1.00 97.19 114 VAL A CA 1
ATOM 917 C C . VAL A 1 114 ? -19.361 6.031 27.259 1.00 97.19 114 VAL A C 1
ATOM 919 O O . VAL A 1 114 ? -18.377 6.197 27.971 1.00 97.19 114 VAL A O 1
ATOM 922 N N . ALA A 1 115 ? -20.515 6.663 27.486 1.00 96.06 115 ALA A N 1
ATOM 923 C CA . ALA A 1 115 ? -20.680 7.638 28.564 1.00 96.06 115 ALA A CA 1
ATOM 924 C C . ALA A 1 115 ? -20.424 7.022 29.951 1.00 96.06 115 ALA A C 1
ATOM 926 O O . ALA A 1 115 ? -19.699 7.595 30.762 1.00 96.06 115 ALA A O 1
ATOM 927 N N . SER A 1 116 ? -20.960 5.824 30.206 1.00 95.12 116 SER A N 1
ATOM 928 C CA . SER A 1 116 ? -20.745 5.099 31.464 1.00 95.12 116 SER A CA 1
ATOM 929 C C . SER A 1 116 ? -19.266 4.783 31.711 1.00 95.12 116 SER A C 1
ATOM 931 O O . SER A 1 116 ? -18.769 4.970 32.823 1.00 95.12 116 SER A O 1
ATOM 933 N N . LEU A 1 117 ? -18.551 4.336 30.676 1.00 94.12 117 LEU A N 1
ATOM 934 C CA . LEU A 1 117 ? -17.133 3.996 30.767 1.00 94.12 117 LEU A CA 1
ATOM 935 C C . LEU A 1 117 ? -16.240 5.234 30.904 1.00 94.12 117 LEU A C 1
ATOM 937 O O . LEU A 1 117 ? -15.307 5.206 31.703 1.00 94.12 117 LEU A O 1
ATOM 941 N N . SER A 1 118 ? -16.535 6.322 30.189 1.00 91.19 118 SER A N 1
ATOM 942 C CA . SER A 1 118 ? -15.799 7.586 30.320 1.00 91.19 118 SER A CA 1
ATOM 943 C C . SER A 1 118 ? -15.908 8.151 31.735 1.00 91.19 118 SER A C 1
ATOM 945 O O . SER A 1 118 ? -14.885 8.423 32.354 1.00 91.19 118 SER A O 1
ATOM 947 N N . ASN A 1 119 ? -17.118 8.193 32.305 1.00 89.38 119 ASN A N 1
ATOM 948 C CA . ASN A 1 119 ? -17.321 8.656 33.681 1.00 89.38 119 ASN A CA 1
ATOM 949 C C . ASN A 1 119 ? -16.531 7.819 34.699 1.00 89.38 119 ASN A C 1
ATOM 951 O O . ASN A 1 119 ? -16.013 8.351 35.679 1.00 89.38 119 ASN A O 1
ATOM 955 N N . LYS A 1 120 ? -16.422 6.504 34.466 1.00 84.44 120 LYS A N 1
ATOM 956 C CA . LYS A 1 120 ? -15.619 5.616 35.312 1.00 84.44 120 LYS A CA 1
ATOM 957 C C . LYS A 1 120 ? -14.120 5.906 35.187 1.00 84.44 120 LYS A C 1
ATOM 959 O O . LYS A 1 120 ? -13.437 5.964 36.202 1.00 84.44 120 LYS A O 1
ATOM 964 N N . ALA A 1 121 ? -13.621 6.116 33.969 1.00 81.75 121 ALA A N 1
ATOM 965 C CA . ALA A 1 121 ? -12.218 6.462 33.740 1.00 81.75 121 ALA A CA 1
ATOM 966 C C . ALA A 1 121 ? -11.836 7.803 34.390 1.00 81.75 121 ALA A C 1
ATOM 968 O O . ALA A 1 121 ? -10.762 7.911 34.982 1.00 81.75 121 ALA A O 1
ATOM 969 N N . ASP A 1 122 ? -12.727 8.794 34.324 1.00 79.56 122 ASP A N 1
ATOM 970 C CA . ASP A 1 122 ? -12.515 10.101 34.947 1.00 79.56 122 ASP A CA 1
ATOM 971 C C . ASP A 1 122 ? -12.521 9.990 36.482 1.00 79.56 122 ASP A C 1
ATOM 973 O O . ASP A 1 122 ? -11.646 10.551 37.144 1.00 79.56 122 ASP A O 1
ATOM 977 N N . ALA A 1 123 ? -13.433 9.197 37.057 1.00 74.31 123 ALA A N 1
ATOM 978 C CA . ALA A 1 123 ? -13.479 8.934 38.498 1.00 74.31 123 ALA A CA 1
ATOM 979 C C . ALA A 1 123 ? -12.220 8.213 39.018 1.00 74.31 123 ALA A C 1
ATOM 981 O O . ALA A 1 123 ? -11.686 8.597 40.059 1.00 74.31 123 ALA A O 1
ATOM 982 N N . ASP A 1 124 ? -11.706 7.227 38.275 1.00 64.88 124 ASP A N 1
ATOM 983 C CA . ASP A 1 124 ? -10.470 6.508 38.619 1.00 64.88 124 ASP A CA 1
ATOM 984 C C . ASP A 1 124 ? -9.232 7.434 38.566 1.00 64.88 124 ASP A C 1
ATOM 986 O O . ASP A 1 124 ? -8.260 7.221 39.291 1.00 64.88 124 ASP A O 1
ATOM 990 N N . SER A 1 125 ? -9.272 8.498 37.753 1.00 63.09 125 SER A N 1
ATOM 991 C CA . SER A 1 125 ? -8.207 9.511 37.663 1.00 63.09 125 SER A CA 1
ATOM 992 C C . SER A 1 125 ? -8.270 10.599 38.748 1.00 63.09 125 SER A C 1
ATOM 994 O O . SER A 1 125 ? -7.270 11.269 39.004 1.00 63.09 125 SER A O 1
ATOM 996 N N . ALA A 1 126 ? -9.420 10.763 39.411 1.00 57.00 126 ALA A N 1
ATOM 997 C CA . ALA A 1 126 ? -9.663 11.806 40.411 1.00 57.00 126 ALA A CA 1
ATOM 998 C C . ALA A 1 126 ? -9.249 11.416 41.849 1.00 57.00 126 ALA A C 1
ATOM 1000 O O . ALA A 1 126 ? -9.426 12.208 42.777 1.00 57.00 126 ALA A O 1
ATOM 1001 N N . HIS A 1 127 ? -8.693 10.217 42.067 1.00 47.59 127 HIS A N 1
ATOM 1002 C CA . HIS A 1 127 ? -8.190 9.795 43.379 1.00 47.59 127 HIS A CA 1
ATOM 1003 C C . HIS A 1 127 ? -6.816 10.441 43.687 1.00 47.59 127 HIS A C 1
ATOM 1005 O O . HIS A 1 127 ? -5.885 10.309 42.887 1.00 47.59 127 HIS A O 1
ATOM 1011 N N . PRO A 1 128 ? -6.635 11.137 44.830 1.00 44.97 128 PRO A N 1
ATOM 1012 C CA . PRO A 1 128 ? -5.476 11.992 45.072 1.00 44.97 128 PRO A CA 1
ATOM 1013 C C . PRO A 1 128 ? -4.258 11.166 45.495 1.00 44.97 128 PRO A C 1
ATOM 1015 O O . PRO A 1 128 ? -3.974 10.986 46.675 1.00 44.97 128 PRO A O 1
ATOM 1018 N N . SER A 1 129 ? -3.502 10.677 44.517 1.00 42.78 129 SER A N 1
ATOM 1019 C CA . SER A 1 129 ? -2.152 10.147 44.739 1.00 42.78 129 SER A CA 1
ATOM 1020 C C . SER A 1 129 ? -1.170 10.621 43.668 1.00 42.78 129 SER A C 1
ATOM 1022 O O . SER A 1 129 ? -0.396 9.843 43.136 1.00 42.78 129 SER A O 1
ATOM 1024 N N . SER A 1 130 ? -1.178 11.926 43.377 1.00 38.44 130 SER A N 1
ATOM 1025 C CA . SER A 1 130 ? 0.015 12.680 42.960 1.00 38.44 130 SER A CA 1
ATOM 1026 C C . SER A 1 130 ? -0.333 14.157 42.766 1.00 38.44 130 SER A C 1
ATOM 1028 O O . SER A 1 130 ? -1.066 14.514 41.846 1.00 38.44 130 SER A O 1
ATOM 1030 N N . LEU A 1 131 ? 0.224 15.026 43.612 1.00 44.22 131 LEU A N 1
ATOM 1031 C CA . LEU A 1 131 ? 0.342 16.462 43.357 1.00 44.22 131 LEU A CA 1
ATOM 1032 C C . LEU A 1 131 ? 1.293 16.670 42.168 1.00 44.22 131 LEU A C 1
ATOM 1034 O O . LEU A 1 131 ? 2.498 16.825 42.345 1.00 44.22 131 LEU A O 1
ATOM 1038 N N . VAL A 1 132 ? 0.758 16.655 40.949 1.00 48.44 132 VAL A N 1
ATOM 1039 C CA . VAL A 1 132 ? 1.443 17.195 39.769 1.00 48.44 132 VAL A CA 1
ATOM 1040 C C . VAL A 1 132 ? 0.427 18.039 39.000 1.00 48.44 132 VAL A C 1
ATOM 1042 O O . VAL A 1 132 ? -0.654 17.540 38.687 1.00 48.44 132 VAL A O 1
ATOM 1045 N N . PRO A 1 133 ? 0.720 19.316 38.699 1.00 42.44 133 PRO A N 1
ATOM 1046 C CA . PRO A 1 133 ? -0.210 20.149 37.959 1.00 42.44 133 PRO A CA 1
ATOM 1047 C C . PRO A 1 133 ? -0.375 19.592 36.542 1.00 42.44 133 PRO A C 1
ATOM 1049 O O . PRO A 1 133 ? 0.588 19.498 35.777 1.00 42.44 133 PRO A O 1
ATOM 1052 N N . HIS A 1 134 ? -1.609 19.231 36.188 1.00 44.53 134 HIS A N 1
ATOM 1053 C CA . HIS A 1 134 ? -1.986 18.873 34.826 1.00 44.53 134 HIS A CA 1
ATOM 1054 C C . HIS A 1 134 ? -1.886 20.115 33.932 1.00 44.53 134 HIS A C 1
ATOM 1056 O O . HIS A 1 134 ? -2.822 20.901 33.797 1.00 44.53 134 HIS A O 1
ATOM 1062 N N . LEU A 1 135 ? -0.728 20.286 33.295 1.00 44.72 135 LEU A N 1
ATOM 1063 C CA . LEU A 1 135 ? -0.607 21.126 32.112 1.00 44.72 135 LEU A CA 1
ATOM 1064 C C . LEU A 1 135 ? -1.555 20.579 31.040 1.00 44.72 135 LEU A C 1
ATOM 1066 O O . LEU A 1 135 ? -1.439 19.426 30.619 1.00 44.72 135 LEU A O 1
ATOM 1070 N N . SER A 1 136 ? -2.489 21.431 30.616 1.00 43.84 136 SER A N 1
ATOM 1071 C CA . SER A 1 136 ? -3.384 21.227 29.478 1.00 43.84 136 SER A CA 1
ATOM 1072 C C . SER A 1 136 ? -2.602 20.685 28.278 1.00 43.84 136 SER A C 1
ATOM 1074 O O . SER A 1 136 ? -1.843 21.402 27.619 1.00 43.84 136 SER A O 1
ATOM 1076 N N . ARG A 1 137 ? -2.751 19.384 28.004 1.00 49.19 137 ARG A N 1
ATOM 1077 C CA . ARG A 1 137 ? -2.178 18.750 26.817 1.00 49.19 137 ARG A CA 1
ATOM 1078 C C . ARG A 1 137 ? -3.079 19.081 25.633 1.00 49.19 137 ARG A C 1
ATOM 1080 O O . ARG A 1 137 ? -4.042 18.378 25.342 1.00 49.19 137 ARG A O 1
ATOM 1087 N N . ARG A 1 138 ? -2.729 20.175 24.950 1.00 45.62 138 ARG A N 1
ATOM 1088 C CA . ARG A 1 138 ? -3.095 20.446 23.551 1.00 45.62 138 ARG A CA 1
ATOM 1089 C C . ARG A 1 138 ? -2.990 19.146 22.751 1.00 45.62 138 ARG A C 1
ATOM 1091 O O . ARG A 1 138 ? -1.990 18.442 22.894 1.00 45.62 138 ARG A O 1
ATOM 1098 N N . GLY A 1 139 ? -4.023 18.857 21.955 1.00 47.66 139 GLY A N 1
ATOM 1099 C CA . GLY A 1 139 ? -4.240 17.602 21.232 1.00 47.66 139 GLY A CA 1
ATOM 1100 C C . GLY A 1 139 ? -2.952 16.899 20.821 1.00 47.66 139 GLY A C 1
ATOM 1101 O O . GLY A 1 139 ? -2.291 17.288 19.860 1.00 47.66 139 GLY A O 1
ATOM 1102 N N . GLN A 1 140 ? -2.594 15.856 21.566 1.00 50.47 140 GLN A N 1
ATOM 1103 C CA . GLN A 1 140 ? -1.566 14.935 21.122 1.00 50.47 140 GLN A CA 1
ATOM 1104 C C . GLN A 1 140 ? -2.170 14.121 19.988 1.00 50.47 140 GLN A C 1
ATOM 1106 O O . GLN A 1 140 ? -2.973 13.220 20.227 1.00 50.47 140 GLN A O 1
ATOM 1111 N N . ALA A 1 141 ? -1.748 14.419 18.757 1.00 52.19 141 ALA A N 1
ATOM 1112 C CA . ALA A 1 141 ? -1.653 13.380 17.744 1.00 52.19 141 ALA A CA 1
ATOM 1113 C C . ALA A 1 141 ? -1.029 12.162 18.436 1.00 52.19 141 ALA A C 1
ATOM 1115 O O . ALA A 1 141 ? 0.028 12.294 19.063 1.00 52.19 141 ALA A O 1
ATOM 1116 N N . THR A 1 142 ? -1.754 11.041 18.438 1.00 59.91 142 THR A N 1
ATOM 1117 C CA . THR A 1 142 ? -1.388 9.803 19.132 1.00 59.91 142 THR A CA 1
ATOM 1118 C C . THR A 1 142 ? 0.106 9.582 18.959 1.00 59.91 142 THR A C 1
ATOM 1120 O O . THR A 1 142 ? 0.575 9.490 17.825 1.00 59.91 142 THR A O 1
ATOM 1123 N N . THR A 1 143 ? 0.865 9.585 20.055 1.00 59.47 143 THR A N 1
ATOM 1124 C CA . THR A 1 143 ? 2.339 9.536 20.047 1.00 59.47 143 THR A CA 1
ATOM 1125 C C . THR A 1 143 ? 2.878 8.379 19.210 1.00 59.47 143 THR A C 1
ATOM 1127 O O . THR A 1 143 ? 3.962 8.476 18.650 1.00 59.47 143 THR A O 1
ATOM 1130 N N . GLU A 1 144 ? 2.079 7.326 19.051 1.00 62.44 144 GLU A N 1
ATOM 1131 C CA . GLU A 1 144 ? 2.317 6.229 18.121 1.00 62.44 144 GLU A CA 1
ATOM 1132 C C . GLU A 1 144 ? 2.377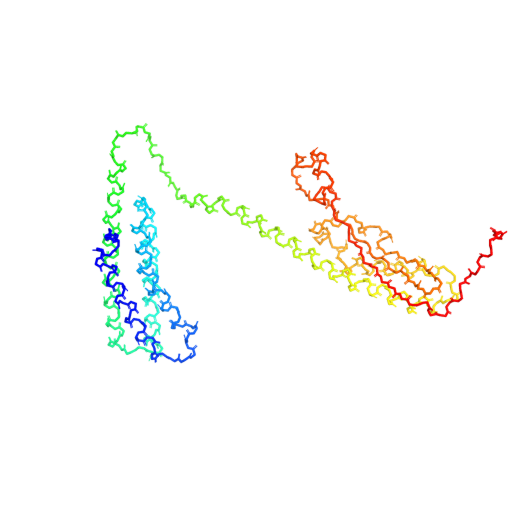 6.681 16.660 1.00 62.44 144 GLU A C 1
ATOM 1134 O O . GLU A 1 144 ? 3.351 6.367 16.005 1.00 62.44 144 GLU A O 1
ATOM 1139 N N . VAL A 1 145 ? 1.439 7.477 16.141 1.00 68.00 145 VAL A N 1
ATOM 1140 C CA . VAL A 1 145 ? 1.478 7.972 14.747 1.00 68.00 145 VAL A CA 1
ATOM 1141 C C . VAL A 1 145 ? 2.691 8.874 14.515 1.00 68.00 145 VAL A C 1
ATOM 1143 O O . VAL A 1 145 ? 3.334 8.778 13.475 1.00 68.00 145 VAL A O 1
ATOM 1146 N N . VAL A 1 146 ? 3.061 9.704 15.495 1.00 74.56 146 VAL A N 1
ATOM 1147 C CA . VAL A 1 146 ? 4.234 10.593 15.395 1.00 74.56 146 VAL A CA 1
ATOM 1148 C C . VAL A 1 146 ? 5.551 9.807 15.421 1.00 74.56 146 VAL A C 1
ATOM 1150 O O . VAL A 1 146 ? 6.495 10.187 14.735 1.00 74.56 146 VAL A O 1
ATOM 1153 N N . LEU A 1 147 ? 5.620 8.697 16.163 1.00 74.56 147 LEU A N 1
ATOM 1154 C CA . LEU A 1 147 ? 6.791 7.809 16.204 1.00 74.56 147 LEU A CA 1
ATOM 1155 C C . LEU A 1 147 ? 6.829 6.816 15.033 1.00 74.56 147 LEU A C 1
ATOM 1157 O O . LEU A 1 147 ? 7.904 6.478 14.537 1.00 74.56 147 LEU A O 1
ATOM 1161 N N . LEU A 1 148 ? 5.666 6.365 14.567 1.00 82.94 148 LEU A N 1
ATOM 1162 C CA . LEU A 1 148 ? 5.527 5.396 13.484 1.00 82.94 148 LEU A CA 1
ATOM 1163 C C . LEU A 1 148 ? 5.668 6.062 12.115 1.00 82.94 148 LEU A C 1
ATOM 1165 O O . LEU A 1 148 ? 6.082 5.404 11.170 1.00 82.94 148 LEU A O 1
ATOM 1169 N N . PHE A 1 149 ? 5.378 7.359 11.988 1.00 84.50 149 PHE A N 1
ATOM 1170 C CA . PHE A 1 149 ? 5.511 8.080 10.723 1.00 84.50 149 PHE A CA 1
ATOM 1171 C C . PHE A 1 149 ? 6.962 8.141 10.203 1.00 84.50 149 PHE A C 1
ATOM 1173 O O . PHE A 1 149 ? 7.171 7.792 9.041 1.00 84.50 149 PHE A O 1
ATOM 1180 N N . PRO A 1 150 ? 7.992 8.481 11.009 1.00 86.50 150 PRO A N 1
ATOM 1181 C CA . PRO A 1 150 ? 9.391 8.374 10.589 1.00 86.50 150 PRO A CA 1
ATOM 1182 C C . PRO A 1 150 ? 9.787 6.952 10.185 1.00 86.50 150 PRO A C 1
ATOM 1184 O O . PRO A 1 150 ? 10.488 6.767 9.192 1.00 86.50 150 PRO A O 1
ATOM 1187 N N . LEU A 1 151 ? 9.308 5.946 10.923 1.00 85.62 151 LEU A N 1
ATOM 1188 C CA . LEU A 1 151 ? 9.561 4.538 10.622 1.00 85.62 151 LEU A CA 1
ATOM 1189 C C . LEU A 1 151 ? 8.906 4.127 9.293 1.00 85.62 151 LEU A C 1
ATOM 1191 O O . LEU A 1 151 ? 9.534 3.489 8.453 1.00 85.62 151 LEU A O 1
ATOM 1195 N N . PHE A 1 152 ? 7.661 4.539 9.069 1.00 89.44 152 PHE A N 1
ATOM 1196 C CA . PHE A 1 152 ? 6.934 4.319 7.826 1.00 89.44 152 PHE A CA 1
ATOM 1197 C C . PHE A 1 152 ? 7.626 5.004 6.645 1.00 89.44 152 PHE A C 1
ATOM 1199 O O . PHE A 1 152 ? 7.866 4.361 5.627 1.00 89.44 152 PHE A O 1
ATOM 1206 N N . MET A 1 153 ? 8.026 6.272 6.789 1.00 89.25 153 MET A N 1
ATOM 1207 C CA . MET A 1 153 ? 8.796 6.987 5.767 1.00 89.25 153 MET A CA 1
ATOM 1208 C C . MET A 1 153 ? 10.119 6.277 5.469 1.00 89.25 153 MET A C 1
ATOM 1210 O O . MET A 1 153 ? 10.461 6.102 4.302 1.00 89.25 153 MET A O 1
ATOM 1214 N N . PHE A 1 154 ? 10.831 5.799 6.493 1.00 87.19 154 PHE A N 1
ATOM 1215 C CA . PHE A 1 154 ? 12.038 4.995 6.308 1.00 87.19 154 PHE A CA 1
ATOM 1216 C C . PHE A 1 154 ? 11.767 3.751 5.452 1.00 87.19 154 PHE A C 1
ATOM 1218 O O . PHE A 1 154 ? 12.499 3.506 4.492 1.00 87.19 154 PHE A O 1
ATOM 1225 N N . PHE A 1 155 ? 10.690 3.007 5.731 1.00 88.25 155 PHE A N 1
ATOM 1226 C CA . PHE A 1 155 ? 10.298 1.858 4.913 1.00 88.25 155 PHE A CA 1
ATOM 1227 C C . PHE A 1 155 ? 9.933 2.258 3.482 1.00 88.25 155 PHE A C 1
ATOM 1229 O O . PHE A 1 155 ? 10.393 1.608 2.548 1.00 88.25 155 PHE A O 1
ATOM 1236 N N . VAL A 1 156 ? 9.174 3.339 3.283 1.00 90.25 156 VAL A N 1
ATOM 1237 C CA . VAL A 1 156 ? 8.841 3.852 1.943 1.00 90.25 156 VAL A CA 1
ATOM 1238 C C . VAL A 1 156 ? 10.113 4.155 1.147 1.00 90.25 156 VAL A C 1
ATOM 1240 O O . VAL A 1 156 ? 10.245 3.703 0.008 1.00 90.25 156 VAL A O 1
ATOM 1243 N N . PHE A 1 157 ? 11.084 4.849 1.747 1.00 86.12 157 PHE A N 1
ATOM 1244 C CA . PHE A 1 157 ? 12.368 5.130 1.102 1.00 86.12 157 PHE A CA 1
ATOM 1245 C C . PHE A 1 157 ? 13.179 3.859 0.830 1.00 86.12 157 PHE A C 1
ATOM 1247 O O . PHE A 1 157 ? 13.753 3.725 -0.253 1.00 86.12 157 PHE A O 1
ATOM 1254 N N . LEU A 1 158 ? 13.208 2.914 1.774 1.00 85.38 158 LEU A N 1
ATOM 1255 C CA . LEU A 1 158 ? 13.887 1.630 1.609 1.00 85.38 158 LEU A CA 1
ATOM 1256 C C . LEU A 1 158 ? 13.300 0.845 0.428 1.00 85.38 158 LEU A C 1
ATOM 1258 O O . LEU A 1 158 ? 14.046 0.429 -0.459 1.00 85.38 158 LEU A O 1
ATOM 1262 N N . PHE A 1 159 ? 11.975 0.695 0.372 1.00 88.88 159 PHE A N 1
ATOM 1263 C CA . PHE A 1 159 ? 11.289 -0.011 -0.711 1.00 88.88 159 PHE A CA 1
ATOM 1264 C C . PHE A 1 159 ? 11.476 0.686 -2.057 1.00 88.88 159 PHE A C 1
ATOM 1266 O O . PHE A 1 159 ? 11.807 0.023 -3.040 1.00 88.88 159 PHE A O 1
ATOM 1273 N N . ALA A 1 160 ? 11.345 2.014 -2.108 1.00 89.31 160 ALA A N 1
ATOM 1274 C CA . ALA A 1 160 ? 11.588 2.781 -3.328 1.00 89.31 160 ALA A CA 1
ATOM 1275 C C . ALA A 1 160 ? 13.024 2.588 -3.845 1.00 89.31 160 ALA A C 1
ATOM 1277 O O . ALA A 1 160 ? 13.239 2.443 -5.053 1.00 89.31 160 ALA A O 1
ATOM 1278 N N . LYS A 1 161 ? 14.011 2.536 -2.942 1.00 86.50 161 LYS A N 1
ATOM 1279 C CA . LYS A 1 161 ? 15.418 2.313 -3.293 1.00 86.50 161 LYS A CA 1
ATOM 1280 C C . LYS A 1 161 ? 15.664 0.899 -3.818 1.00 86.50 161 LYS A C 1
ATOM 1282 O O . LYS A 1 161 ? 16.296 0.751 -4.862 1.00 86.50 161 LYS A O 1
ATOM 1287 N N . VAL A 1 162 ? 15.122 -0.125 -3.154 1.00 87.94 162 VAL A N 1
ATOM 1288 C CA . VAL A 1 162 ? 15.209 -1.525 -3.608 1.00 87.94 162 VAL A CA 1
ATOM 1289 C C . VAL A 1 162 ? 14.559 -1.692 -4.981 1.00 87.94 162 VAL A C 1
ATOM 1291 O O . VAL A 1 162 ? 15.185 -2.223 -5.896 1.00 87.94 162 VAL A O 1
ATOM 1294 N N . PHE A 1 163 ? 13.340 -1.181 -5.160 1.00 92.44 163 PHE A N 1
ATOM 1295 C CA . PHE A 1 163 ? 12.633 -1.251 -6.437 1.00 92.44 163 PHE A CA 1
ATOM 1296 C C . PHE A 1 163 ? 13.415 -0.567 -7.564 1.00 92.44 163 PHE A C 1
ATOM 1298 O O . PHE A 1 163 ? 13.559 -1.113 -8.656 1.00 92.44 163 PHE A O 1
ATOM 1305 N N . SER A 1 164 ? 14.001 0.597 -7.292 1.00 90.69 164 SER A N 1
ATOM 1306 C CA . SER A 1 164 ? 14.782 1.315 -8.300 1.00 90.69 164 SER A CA 1
ATOM 1307 C C . SER A 1 164 ? 16.090 0.607 -8.663 1.00 90.69 164 SER A C 1
ATOM 1309 O O . SER A 1 164 ? 16.511 0.678 -9.816 1.00 90.69 164 SER A O 1
ATOM 1311 N N . LEU A 1 165 ? 16.716 -0.116 -7.725 1.00 89.50 165 LEU A N 1
ATOM 1312 C CA . LEU A 1 165 ? 17.860 -0.985 -8.026 1.00 89.50 165 LEU A CA 1
ATOM 1313 C C . LEU A 1 165 ? 17.453 -2.174 -8.910 1.00 89.50 165 LEU A C 1
ATOM 1315 O O . LEU A 1 165 ? 18.194 -2.524 -9.826 1.00 89.50 165 LEU A O 1
ATOM 1319 N N . LEU A 1 166 ? 16.264 -2.752 -8.714 1.00 91.25 166 LEU A N 1
ATOM 1320 C CA . LEU A 1 166 ? 15.741 -3.793 -9.611 1.00 91.25 166 LEU A CA 1
ATOM 1321 C C . LEU A 1 166 ? 15.513 -3.252 -11.029 1.00 91.25 166 LEU A C 1
ATOM 1323 O O . LEU A 1 166 ? 15.925 -3.876 -12.008 1.00 91.25 166 LEU A O 1
ATOM 1327 N N . VAL A 1 167 ? 14.931 -2.055 -11.146 1.00 93.88 167 VAL A N 1
ATOM 1328 C CA . VAL A 1 167 ? 14.775 -1.366 -12.437 1.00 93.88 167 VAL A CA 1
ATOM 1329 C C . VAL A 1 167 ? 16.138 -1.088 -13.079 1.00 93.88 167 VAL A C 1
ATOM 1331 O O . VAL A 1 167 ? 16.293 -1.248 -14.289 1.00 93.88 167 VAL A O 1
ATOM 1334 N N . LEU A 1 168 ? 17.155 -0.712 -12.296 1.00 93.44 168 LEU A N 1
ATOM 1335 C CA . LEU A 1 168 ? 18.516 -0.527 -12.802 1.00 93.44 168 LEU A CA 1
ATOM 1336 C C . LEU A 1 168 ? 19.074 -1.822 -13.408 1.00 93.44 168 LEU A C 1
ATOM 1338 O O . LEU A 1 168 ? 19.601 -1.771 -14.517 1.00 93.44 168 LEU A O 1
ATOM 1342 N N . VAL A 1 169 ? 18.916 -2.969 -12.738 1.00 93.31 169 VAL A N 1
ATOM 1343 C CA . VAL A 1 169 ? 19.359 -4.277 -13.260 1.00 93.31 169 VAL A CA 1
ATOM 1344 C C . VAL A 1 169 ? 18.684 -4.593 -14.599 1.00 93.31 169 VAL A C 1
ATOM 1346 O O . VAL A 1 169 ? 19.359 -4.968 -15.557 1.00 93.31 169 VAL A O 1
ATOM 1349 N N . GLN A 1 170 ? 17.374 -4.360 -14.715 1.00 95.69 170 GLN A N 1
ATOM 1350 C CA . GLN A 1 170 ? 16.650 -4.547 -15.979 1.00 95.69 170 GLN A CA 1
ATOM 1351 C C . GLN A 1 170 ? 17.167 -3.620 -17.087 1.00 95.69 170 GLN A C 1
ATOM 1353 O O . GLN A 1 170 ? 17.366 -4.042 -18.228 1.00 95.69 170 GLN A O 1
ATOM 1358 N N . LYS A 1 171 ? 17.436 -2.353 -16.759 1.00 95.38 171 LYS A N 1
ATOM 1359 C CA . LYS A 1 171 ? 18.006 -1.398 -17.715 1.00 95.38 171 LYS A CA 1
ATOM 1360 C C . LYS A 1 171 ? 19.423 -1.785 -18.134 1.00 95.38 171 LYS A C 1
ATOM 1362 O O . LYS A 1 171 ? 19.769 -1.597 -19.296 1.00 95.38 171 LYS A O 1
ATOM 1367 N N . MET A 1 172 ? 20.235 -2.336 -17.233 1.00 95.31 172 MET A N 1
ATOM 1368 C CA . MET A 1 172 ? 21.560 -2.858 -17.575 1.00 95.31 172 MET A CA 1
ATOM 1369 C C . MET A 1 172 ? 21.474 -4.029 -18.551 1.00 95.31 172 MET A C 1
ATOM 1371 O O . MET A 1 172 ? 22.251 -4.069 -19.501 1.00 95.31 172 MET A O 1
ATOM 1375 N N . GLU A 1 173 ? 20.509 -4.932 -18.374 1.00 95.19 173 GLU A N 1
ATOM 1376 C CA . GLU A 1 173 ? 20.258 -6.026 -19.317 1.00 95.19 173 GLU A CA 1
ATOM 1377 C C . GLU A 1 173 ? 20.014 -5.496 -20.739 1.00 95.19 173 GLU A C 1
ATOM 1379 O O . GLU A 1 173 ? 20.783 -5.781 -21.662 1.00 95.19 173 GLU A O 1
ATOM 1384 N N . ILE A 1 174 ? 19.035 -4.601 -20.893 1.00 95.31 174 ILE A N 1
ATOM 1385 C CA . ILE A 1 174 ? 18.689 -3.999 -22.189 1.00 95.31 174 ILE A CA 1
ATOM 1386 C C . ILE A 1 174 ? 19.878 -3.227 -22.780 1.00 95.31 174 ILE A C 1
ATOM 1388 O O . ILE A 1 174 ? 20.185 -3.352 -23.968 1.00 95.31 174 ILE A O 1
ATOM 1392 N N . ALA A 1 175 ? 20.576 -2.444 -21.957 1.00 95.94 175 ALA A N 1
ATOM 1393 C CA . ALA A 1 175 ? 21.700 -1.635 -22.408 1.00 95.94 175 ALA A CA 1
ATOM 1394 C C . ALA A 1 175 ? 22.900 -2.489 -22.846 1.00 95.94 175 ALA A C 1
ATOM 1396 O O . ALA A 1 175 ? 23.539 -2.177 -23.850 1.00 95.94 175 ALA A O 1
ATOM 1397 N N . SER A 1 176 ? 23.179 -3.589 -22.140 1.00 94.81 176 SER A N 1
ATOM 1398 C CA . SER A 1 176 ? 24.239 -4.534 -22.505 1.00 94.81 176 SER A CA 1
ATOM 1399 C C . SER A 1 176 ? 23.940 -5.229 -23.837 1.00 94.81 176 SER A C 1
ATOM 1401 O O . SER A 1 176 ? 24.831 -5.360 -24.678 1.00 94.81 176 SER A O 1
ATOM 1403 N N . PHE A 1 177 ? 22.675 -5.592 -24.083 1.00 95.25 177 PHE A N 1
ATOM 1404 C CA . PHE A 1 177 ? 22.242 -6.167 -25.354 1.00 95.25 177 PHE A CA 1
ATOM 1405 C C . PHE A 1 177 ? 22.378 -5.160 -26.502 1.00 95.25 177 PHE A C 1
ATOM 1407 O O . PHE A 1 177 ? 22.933 -5.491 -27.552 1.00 95.25 177 PHE A O 1
ATOM 1414 N N . TYR A 1 178 ? 21.941 -3.914 -26.288 1.00 96.31 178 TYR A N 1
ATOM 1415 C CA . TYR A 1 178 ? 22.148 -2.820 -27.238 1.00 96.31 178 TYR A CA 1
ATOM 1416 C C . TYR A 1 178 ? 23.636 -2.636 -27.567 1.00 96.31 178 TYR A C 1
ATOM 1418 O O . TYR A 1 178 ? 24.003 -2.620 -28.742 1.00 96.31 178 TYR A O 1
ATOM 1426 N N . ALA A 1 179 ? 24.495 -2.536 -26.547 1.00 95.31 179 ALA A N 1
ATOM 1427 C CA . ALA A 1 179 ? 25.930 -2.336 -26.714 1.00 95.31 179 ALA A CA 1
ATOM 1428 C C . ALA A 1 179 ? 26.567 -3.473 -27.524 1.00 95.31 179 ALA A C 1
ATOM 1430 O O . ALA A 1 179 ? 27.275 -3.217 -28.499 1.00 95.31 179 ALA A O 1
ATOM 1431 N N . ALA A 1 180 ? 26.255 -4.723 -27.177 1.00 93.44 180 ALA A N 1
ATOM 1432 C CA . ALA A 1 180 ? 26.777 -5.896 -27.863 1.00 93.44 180 ALA A CA 1
ATOM 1433 C C . ALA A 1 180 ? 26.314 -5.965 -29.322 1.00 93.44 180 ALA A C 1
ATOM 1435 O O . ALA A 1 180 ? 27.122 -6.161 -30.233 1.00 93.44 180 ALA A O 1
ATOM 1436 N N . ARG A 1 181 ? 25.022 -5.730 -29.572 1.00 93.19 181 ARG A N 1
ATOM 1437 C CA . ARG A 1 181 ? 24.471 -5.759 -30.927 1.00 93.19 181 ARG A CA 1
ATOM 1438 C C . ARG A 1 181 ? 25.007 -4.620 -31.791 1.00 93.19 181 ARG A C 1
ATOM 1440 O O . ARG A 1 181 ? 25.345 -4.847 -32.951 1.00 93.19 181 ARG A O 1
ATOM 1447 N N . ARG A 1 182 ? 25.109 -3.409 -31.238 1.00 93.62 182 ARG A N 1
ATOM 1448 C CA . ARG A 1 182 ? 25.669 -2.244 -31.933 1.00 93.62 182 ARG A CA 1
ATOM 1449 C C . ARG A 1 182 ? 27.130 -2.484 -32.288 1.00 93.62 182 ARG A C 1
ATOM 1451 O O . ARG A 1 182 ? 27.493 -2.269 -33.439 1.00 93.62 182 ARG A O 1
ATOM 1458 N N . TRP A 1 183 ? 27.924 -2.993 -31.343 1.00 91.94 183 TRP A N 1
ATOM 1459 C CA . TRP A 1 183 ? 29.318 -3.360 -31.588 1.00 91.94 183 TRP A CA 1
ATOM 1460 C C . TRP A 1 183 ? 29.442 -4.356 -32.741 1.00 91.94 183 TRP A C 1
ATOM 1462 O O . TRP A 1 183 ? 30.194 -4.122 -33.682 1.00 91.94 183 TRP A O 1
ATOM 1472 N N . GLN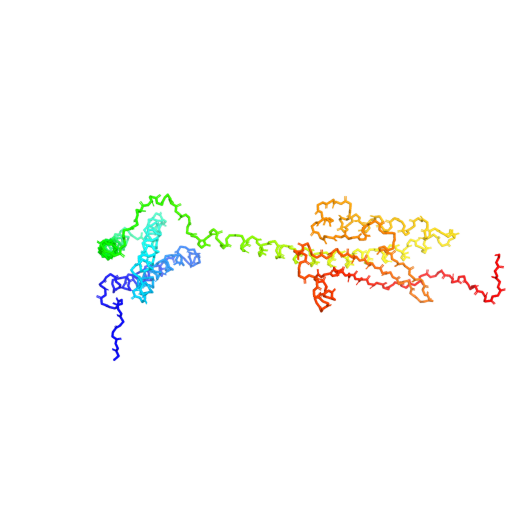 A 1 184 ? 28.649 -5.431 -32.703 1.00 89.12 184 GLN A N 1
ATOM 1473 C CA . GLN A 1 184 ? 28.666 -6.478 -33.721 1.00 89.12 184 GLN A CA 1
ATOM 1474 C C . GLN A 1 184 ? 28.378 -5.944 -35.132 1.00 89.12 184 GLN A C 1
ATOM 1476 O O . GLN A 1 184 ? 29.060 -6.322 -36.082 1.00 89.12 184 GLN A O 1
ATOM 1481 N N . LEU A 1 185 ? 27.357 -5.097 -35.281 1.00 88.50 185 LEU A N 1
ATOM 1482 C CA . LEU A 1 185 ? 26.933 -4.592 -36.589 1.00 88.50 185 LEU A CA 1
ATOM 1483 C C . LEU A 1 185 ? 27.906 -3.553 -37.147 1.00 88.50 185 LEU A C 1
ATOM 1485 O O . LEU A 1 185 ? 28.265 -3.587 -38.322 1.00 88.50 185 LEU A O 1
ATOM 1489 N N . GLU A 1 186 ? 28.328 -2.623 -36.302 1.00 89.81 186 GLU A N 1
ATOM 1490 C CA . GLU A 1 186 ? 29.071 -1.450 -36.741 1.00 89.81 186 GLU A CA 1
ATOM 1491 C C . GLU A 1 186 ? 30.571 -1.709 -36.893 1.00 89.81 186 GLU A C 1
ATOM 1493 O O . GLU A 1 186 ? 31.187 -1.201 -37.832 1.00 89.81 186 GLU A O 1
ATOM 1498 N N . SER A 1 187 ? 31.157 -2.529 -36.015 1.00 86.06 187 SER A N 1
ATOM 1499 C CA . SER A 1 187 ? 32.579 -2.885 -36.092 1.00 86.06 187 SER A CA 1
ATOM 1500 C C . SER A 1 187 ? 32.898 -3.659 -37.375 1.00 86.06 187 SER A C 1
ATOM 1502 O O . SER A 1 187 ? 33.941 -3.444 -37.998 1.00 86.06 187 SER A O 1
ATOM 1504 N N . HIS A 1 188 ? 31.965 -4.514 -37.809 1.00 82.12 188 HIS A N 1
ATOM 1505 C CA . HIS A 1 188 ? 32.060 -5.218 -39.084 1.00 82.12 188 HIS A CA 1
ATOM 1506 C C . HIS A 1 188 ? 31.940 -4.252 -40.270 1.00 82.12 188 HIS A C 1
ATOM 1508 O O . HIS A 1 188 ? 32.748 -4.310 -41.191 1.00 82.12 188 HIS A O 1
ATOM 1514 N N . ARG A 1 189 ? 30.991 -3.306 -40.229 1.00 84.69 189 ARG A N 1
ATOM 1515 C CA . ARG A 1 189 ? 30.788 -2.329 -41.313 1.00 84.69 189 ARG A CA 1
ATOM 1516 C C . ARG A 1 189 ? 32.014 -1.444 -41.567 1.00 84.69 189 ARG A C 1
ATOM 1518 O O . ARG A 1 189 ? 32.273 -1.092 -42.711 1.00 84.69 189 ARG A O 1
ATOM 1525 N N . HIS A 1 190 ? 32.774 -1.115 -40.525 1.00 83.75 190 HIS A N 1
ATOM 1526 C CA . HIS A 1 190 ? 33.947 -0.236 -40.606 1.00 83.75 190 HIS A CA 1
ATOM 1527 C C . HIS A 1 190 ? 35.269 -1.003 -40.467 1.00 83.75 190 HIS A C 1
ATOM 1529 O O . HIS A 1 190 ? 36.235 -0.486 -39.909 1.00 83.75 190 HIS A O 1
ATOM 1535 N N . TYR A 1 191 ? 35.331 -2.246 -40.958 1.00 78.12 191 TYR A N 1
ATOM 1536 C CA . TYR A 1 191 ? 36.504 -3.104 -40.768 1.00 78.12 191 TYR A CA 1
ATOM 1537 C C . TYR A 1 191 ? 37.812 -2.558 -41.356 1.00 78.12 191 TYR A C 1
ATOM 1539 O O . TYR A 1 191 ? 38.878 -2.877 -40.837 1.00 78.12 191 TYR A O 1
ATOM 1547 N N . LEU A 1 192 ? 37.727 -1.720 -42.392 1.00 79.00 192 LEU A N 1
ATOM 1548 C CA . LEU A 1 192 ? 38.875 -1.098 -43.056 1.00 79.00 192 LEU A CA 1
ATOM 1549 C C . LEU A 1 192 ? 39.482 0.074 -42.263 1.00 79.00 192 LEU A C 1
ATOM 1551 O O . LEU A 1 192 ? 40.589 0.507 -42.566 1.00 79.00 192 LEU A O 1
ATOM 1555 N N . HIS A 1 193 ? 38.787 0.593 -41.246 1.00 82.12 193 HIS A N 1
ATOM 1556 C CA . HIS A 1 193 ? 39.243 1.739 -40.460 1.00 82.12 193 HIS A CA 1
ATOM 1557 C C . HIS A 1 193 ? 39.904 1.281 -39.155 1.00 82.12 193 HIS A C 1
ATOM 1559 O O . HIS A 1 193 ? 39.246 1.076 -38.129 1.00 82.12 193 HIS A O 1
ATOM 1565 N N . VAL A 1 194 ? 41.230 1.130 -39.189 1.00 77.38 194 VAL A N 1
ATOM 1566 C CA . VAL A 1 194 ? 42.033 0.755 -38.016 1.00 77.38 194 VAL A CA 1
ATOM 1567 C C . VAL A 1 194 ? 41.825 1.783 -36.894 1.00 77.38 194 VAL A C 1
ATOM 1569 O O . VAL A 1 194 ? 41.921 2.987 -37.104 1.00 77.38 194 VAL A O 1
ATOM 1572 N N . GLY A 1 195 ? 41.482 1.307 -35.693 1.00 81.44 195 GLY A N 1
ATOM 1573 C CA . GLY A 1 195 ? 41.251 2.153 -34.514 1.00 81.44 195 GLY A CA 1
ATOM 1574 C C . GLY A 1 195 ? 39.832 2.720 -34.356 1.00 81.44 195 GLY A C 1
ATOM 1575 O O . GLY A 1 195 ? 39.507 3.193 -33.266 1.00 81.44 195 GLY A O 1
ATOM 1576 N N . TRP A 1 196 ? 38.956 2.610 -35.365 1.00 87.56 196 TRP A N 1
ATOM 1577 C CA . TRP A 1 196 ? 37.581 3.142 -35.318 1.00 87.56 196 TRP A CA 1
ATOM 1578 C C . TRP A 1 196 ? 36.742 2.585 -34.158 1.00 87.56 196 TRP A C 1
ATOM 1580 O O . TRP A 1 196 ? 35.994 3.318 -33.503 1.00 87.56 196 TRP A O 1
ATOM 1590 N N . ASP A 1 197 ? 36.918 1.294 -33.868 1.00 86.56 197 ASP A N 1
ATOM 1591 C CA . ASP A 1 197 ? 36.229 0.590 -32.783 1.00 86.56 197 ASP A CA 1
ATOM 1592 C C . ASP A 1 197 ? 36.473 1.268 -31.420 1.00 86.56 197 ASP A C 1
ATOM 1594 O O . ASP A 1 197 ? 35.539 1.478 -30.645 1.00 86.56 197 ASP A O 1
ATOM 1598 N N . ASN A 1 198 ? 37.723 1.654 -31.143 1.00 85.75 198 ASN A N 1
ATOM 1599 C CA . ASN A 1 198 ? 38.128 2.224 -29.858 1.00 85.75 198 ASN A CA 1
ATOM 1600 C C . ASN A 1 198 ? 37.937 3.744 -29.794 1.00 85.75 198 ASN A C 1
ATOM 1602 O O . ASN A 1 198 ? 37.619 4.261 -28.725 1.00 85.75 198 ASN A O 1
ATOM 1606 N N . SER A 1 199 ? 38.114 4.459 -30.909 1.00 85.94 199 SER A N 1
ATOM 1607 C CA . SER A 1 199 ? 38.041 5.925 -30.935 1.00 85.94 199 SER A CA 1
ATOM 1608 C C . SER A 1 199 ? 36.620 6.463 -31.111 1.00 85.94 199 SER A C 1
ATOM 1610 O O . SER A 1 199 ? 36.276 7.488 -30.527 1.00 85.94 199 SER A O 1
ATOM 1612 N N . THR A 1 200 ? 35.780 5.786 -31.897 1.00 90.38 200 THR A N 1
ATOM 1613 C CA . THR A 1 200 ? 34.456 6.298 -32.284 1.00 90.38 200 THR A CA 1
ATOM 1614 C C . THR A 1 200 ? 33.340 5.404 -31.759 1.00 90.38 200 THR A C 1
ATOM 1616 O O . THR A 1 200 ? 32.498 5.859 -30.983 1.00 90.38 200 THR A O 1
ATOM 1619 N N . LEU A 1 201 ? 33.348 4.117 -32.118 1.00 92.12 201 LEU A N 1
ATOM 1620 C CA . LEU A 1 201 ? 32.243 3.208 -31.801 1.00 92.12 201 LEU A CA 1
ATOM 1621 C C . LEU A 1 201 ? 32.061 3.008 -30.295 1.00 92.12 201 LEU A C 1
ATOM 1623 O O . LEU A 1 201 ? 30.945 3.134 -29.785 1.00 92.12 201 LEU A O 1
ATOM 1627 N N . ARG A 1 202 ? 33.151 2.719 -29.572 1.00 91.38 202 ARG A N 1
ATOM 1628 C CA . ARG A 1 202 ? 33.120 2.546 -28.114 1.00 91.38 202 ARG A CA 1
ATOM 1629 C C . ARG A 1 202 ? 32.577 3.795 -27.426 1.00 91.38 202 ARG A C 1
ATOM 1631 O O . ARG A 1 202 ? 31.714 3.676 -26.560 1.00 91.38 202 ARG A O 1
ATOM 1638 N N . ASN A 1 203 ? 33.036 4.977 -27.833 1.00 92.19 203 ASN A N 1
ATOM 1639 C CA . ASN A 1 203 ? 32.628 6.245 -27.231 1.00 92.19 203 ASN A CA 1
ATOM 1640 C C . ASN A 1 203 ? 31.134 6.537 -27.450 1.00 92.19 203 ASN A C 1
ATOM 1642 O O . ASN A 1 203 ? 30.450 6.903 -26.494 1.00 92.19 203 ASN A O 1
ATOM 1646 N N . ASP A 1 204 ? 30.598 6.289 -28.652 1.00 93.94 204 ASP A N 1
ATOM 1647 C CA . ASP A 1 204 ? 29.155 6.409 -28.929 1.00 93.94 204 ASP A CA 1
ATOM 1648 C C . ASP A 1 204 ? 28.326 5.423 -28.091 1.00 93.94 204 ASP A C 1
ATOM 1650 O O . ASP A 1 204 ? 27.334 5.805 -27.461 1.00 93.94 204 ASP A O 1
ATOM 1654 N N . ILE A 1 205 ? 28.749 4.155 -28.028 1.00 94.56 205 ILE A N 1
ATOM 1655 C CA . ILE A 1 205 ? 28.066 3.125 -27.234 1.00 94.56 205 ILE A CA 1
ATOM 1656 C C . ILE A 1 205 ? 28.066 3.502 -25.752 1.00 94.56 205 ILE A C 1
ATOM 1658 O O . ILE A 1 205 ? 27.013 3.444 -25.111 1.00 94.56 205 ILE A O 1
ATOM 1662 N N . VAL A 1 206 ? 29.211 3.916 -25.205 1.00 94.19 206 VAL A N 1
ATOM 1663 C CA . VAL A 1 206 ? 29.336 4.346 -23.807 1.00 94.19 206 VAL A CA 1
ATOM 1664 C C . VAL A 1 206 ? 28.437 5.552 -23.540 1.00 94.19 206 VAL A C 1
ATOM 1666 O O . VAL A 1 206 ? 27.679 5.529 -22.571 1.00 94.19 206 VAL A O 1
ATOM 1669 N N . ALA A 1 207 ? 28.449 6.572 -24.402 1.00 93.44 207 ALA A N 1
ATOM 1670 C CA . ALA A 1 207 ? 27.624 7.768 -24.239 1.00 93.44 207 ALA A CA 1
ATOM 1671 C C . ALA A 1 207 ? 26.120 7.443 -24.221 1.00 93.44 207 ALA A C 1
ATOM 1673 O O . ALA A 1 207 ? 25.394 7.880 -23.322 1.00 93.44 207 ALA A O 1
ATOM 1674 N N . LYS A 1 208 ? 25.648 6.614 -25.160 1.00 95.00 208 LYS A N 1
ATOM 1675 C CA . LYS A 1 208 ? 24.237 6.195 -25.227 1.00 95.00 208 LYS A CA 1
ATOM 1676 C C . LYS A 1 208 ? 23.834 5.320 -24.047 1.00 95.00 208 LYS A C 1
ATOM 1678 O O . LYS A 1 208 ? 22.765 5.525 -23.475 1.00 95.00 208 LYS A O 1
ATOM 1683 N N . THR A 1 209 ? 24.706 4.404 -23.636 1.00 94.75 209 THR A N 1
ATOM 1684 C CA . THR A 1 209 ? 24.496 3.550 -22.459 1.00 94.75 209 THR A CA 1
ATOM 1685 C C . THR A 1 209 ? 24.391 4.400 -21.190 1.00 94.75 209 THR A C 1
ATOM 1687 O O . THR A 1 209 ? 23.444 4.239 -20.422 1.00 94.75 209 THR A O 1
ATOM 1690 N N . LYS A 1 210 ? 25.299 5.368 -20.993 1.00 93.44 210 LYS A N 1
ATOM 1691 C CA . LYS A 1 210 ? 25.263 6.316 -19.865 1.00 93.44 210 LYS A CA 1
ATOM 1692 C C . LYS A 1 210 ? 23.962 7.110 -19.838 1.00 93.44 210 LYS A C 1
ATOM 1694 O O . LYS A 1 210 ? 23.326 7.221 -18.787 1.00 93.44 210 LYS A O 1
ATOM 1699 N N . ASN A 1 211 ? 23.540 7.621 -20.992 1.00 94.12 211 ASN A N 1
ATOM 1700 C CA . ASN A 1 211 ? 22.289 8.358 -21.103 1.00 94.12 211 ASN A CA 1
ATOM 1701 C C . ASN A 1 211 ? 21.079 7.482 -20.741 1.00 94.12 211 ASN A C 1
ATOM 1703 O O . ASN A 1 211 ? 20.242 7.888 -19.936 1.00 94.12 211 ASN A O 1
ATOM 1707 N N . TYR A 1 212 ? 21.022 6.256 -21.272 1.00 95.12 212 TYR A N 1
ATOM 1708 C CA . TYR A 1 212 ? 19.929 5.322 -21.013 1.00 95.12 212 TYR A CA 1
ATOM 1709 C C . TYR A 1 212 ? 19.845 4.917 -19.539 1.00 95.12 212 TYR A C 1
ATOM 1711 O O . TYR A 1 212 ? 18.762 4.960 -18.956 1.00 95.12 212 TYR A O 1
ATOM 1719 N N . LEU A 1 213 ? 20.973 4.587 -18.903 1.00 93.88 213 LEU A N 1
ATOM 1720 C CA . LEU A 1 213 ? 21.018 4.238 -17.478 1.00 93.88 213 LEU A CA 1
ATOM 1721 C C . LEU A 1 213 ? 20.660 5.424 -16.568 1.00 93.88 213 LEU A C 1
ATOM 1723 O O . LEU A 1 213 ? 20.180 5.213 -15.458 1.00 93.88 213 LEU A O 1
ATOM 1727 N N . GLY A 1 214 ? 20.781 6.658 -17.065 1.00 92.38 214 GLY A N 1
ATOM 1728 C CA . GLY A 1 214 ? 20.437 7.878 -16.335 1.00 92.38 214 GLY A CA 1
ATOM 1729 C C . GLY A 1 214 ? 21.630 8.551 -15.658 1.00 92.38 214 GLY A C 1
ATOM 1730 O O . GLY A 1 214 ? 21.429 9.429 -14.827 1.00 92.38 214 GLY A O 1
ATOM 1731 N N . CYS A 1 215 ? 22.864 8.203 -16.038 1.00 91.38 215 CYS A N 1
ATOM 1732 C CA . CYS A 1 215 ? 24.084 8.819 -15.505 1.00 91.38 215 CYS A CA 1
ATOM 1733 C C . CYS A 1 215 ? 24.156 10.337 -15.736 1.00 91.38 215 CYS A C 1
ATOM 1735 O O . CYS A 1 215 ? 24.749 11.054 -14.932 1.00 91.38 215 CYS A O 1
ATOM 1737 N N . ASN A 1 216 ? 23.519 10.827 -16.804 1.00 90.56 216 ASN A N 1
ATOM 1738 C CA . ASN A 1 216 ? 23.477 12.249 -17.152 1.00 90.56 216 ASN A CA 1
ATOM 1739 C C . ASN A 1 216 ? 22.432 13.034 -16.338 1.00 90.56 216 ASN A C 1
ATOM 1741 O O . ASN A 1 216 ? 22.388 14.257 -16.423 1.00 90.56 216 ASN A O 1
ATOM 1745 N N . LYS A 1 217 ? 21.574 12.351 -15.564 1.00 94.06 217 LYS A N 1
ATOM 1746 C CA . LYS A 1 217 ? 20.536 12.972 -14.732 1.00 94.06 217 LYS A CA 1
ATOM 1747 C C . LYS A 1 217 ? 20.963 12.920 -13.261 1.00 94.06 217 LYS A C 1
ATOM 1749 O O . LYS A 1 217 ? 20.928 11.832 -12.682 1.00 94.06 217 LYS A O 1
ATOM 1754 N N . PRO A 1 218 ? 21.305 14.062 -12.628 1.00 91.44 218 PRO A N 1
ATOM 1755 C CA . PRO A 1 218 ? 21.747 14.092 -11.232 1.00 91.44 218 PRO A CA 1
ATOM 1756 C C . PRO A 1 218 ? 20.774 13.392 -10.281 1.00 91.44 218 PRO A C 1
ATOM 1758 O O . PRO A 1 218 ? 21.198 12.564 -9.486 1.00 91.44 218 PRO A O 1
ATOM 1761 N N . SER A 1 219 ? 19.464 13.606 -10.452 1.00 89.56 219 SER A N 1
ATOM 1762 C CA . SER A 1 219 ? 18.427 12.984 -9.619 1.00 89.56 219 SER A CA 1
ATOM 1763 C C . SER A 1 219 ? 18.473 11.454 -9.642 1.00 89.56 219 SER A C 1
ATOM 1765 O O . SER A 1 219 ? 18.337 10.823 -8.602 1.00 89.56 219 SER A O 1
ATOM 1767 N N . VAL A 1 220 ? 18.695 10.847 -10.813 1.00 90.50 220 VAL A N 1
ATOM 1768 C CA . VAL A 1 220 ? 18.781 9.383 -10.949 1.00 90.50 220 VAL A CA 1
ATOM 1769 C C . VAL A 1 220 ? 20.109 8.879 -10.394 1.00 90.50 220 VAL A C 1
ATOM 1771 O O . VAL A 1 220 ? 20.136 7.906 -9.643 1.00 90.50 220 VAL A O 1
ATOM 1774 N N . ARG A 1 221 ? 21.205 9.567 -10.734 1.00 90.56 221 ARG A N 1
ATOM 1775 C CA . ARG A 1 221 ? 22.560 9.226 -10.290 1.00 90.56 221 ARG A CA 1
ATOM 1776 C C . ARG A 1 221 ? 22.683 9.242 -8.768 1.00 90.56 221 ARG A C 1
ATOM 1778 O O . ARG A 1 221 ? 23.251 8.315 -8.202 1.00 90.56 221 ARG A O 1
ATOM 1785 N N . ASP A 1 222 ? 22.149 10.271 -8.119 1.00 89.12 222 ASP A N 1
ATOM 1786 C CA . ASP A 1 222 ? 22.227 10.427 -6.669 1.00 89.12 222 ASP A CA 1
ATOM 1787 C C . ASP A 1 222 ? 21.245 9.511 -5.938 1.00 89.12 222 ASP A C 1
ATOM 1789 O O . ASP A 1 222 ? 21.598 8.975 -4.893 1.00 89.12 222 ASP A O 1
ATOM 1793 N N . PHE A 1 223 ? 20.058 9.257 -6.500 1.00 89.12 223 PHE A N 1
ATOM 1794 C CA . PHE A 1 223 ? 19.096 8.326 -5.905 1.00 89.12 223 PHE A CA 1
ATOM 1795 C C . PHE A 1 223 ? 19.594 6.869 -5.919 1.00 89.12 223 PHE A C 1
ATOM 1797 O O . PHE A 1 223 ? 19.460 6.152 -4.926 1.00 89.12 223 PHE A O 1
ATOM 1804 N N . LEU A 1 224 ? 20.200 6.437 -7.032 1.00 89.56 224 LEU A N 1
ATOM 1805 C CA . LEU A 1 224 ? 20.787 5.099 -7.196 1.00 89.56 224 LEU A CA 1
ATOM 1806 C C . LEU A 1 224 ? 22.235 5.001 -6.693 1.00 89.56 224 LEU A C 1
ATOM 1808 O O . LEU A 1 224 ? 22.850 3.941 -6.795 1.00 89.56 224 LEU A O 1
ATOM 1812 N N . ASP A 1 225 ? 22.791 6.097 -6.173 1.00 90.06 225 ASP A N 1
ATOM 1813 C CA . ASP A 1 225 ? 24.166 6.182 -5.688 1.00 90.06 225 ASP A CA 1
ATOM 1814 C C . ASP A 1 225 ? 25.239 5.787 -6.726 1.00 90.06 225 ASP A C 1
ATOM 1816 O O . ASP A 1 225 ? 26.313 5.324 -6.354 1.00 90.06 225 ASP A O 1
ATOM 1820 N N . LEU A 1 226 ? 25.005 5.985 -8.026 1.00 90.94 226 LEU A N 1
ATOM 1821 C CA . LEU A 1 226 ? 25.933 5.550 -9.080 1.00 90.94 226 LEU A CA 1
ATOM 1822 C C . LEU A 1 226 ? 27.292 6.271 -8.977 1.00 90.94 226 LEU A C 1
ATOM 1824 O O . LEU A 1 226 ? 27.350 7.503 -8.983 1.00 90.94 226 LEU A O 1
ATOM 1828 N N . SER A 1 227 ? 28.391 5.512 -8.922 1.00 89.06 227 SER A N 1
ATOM 1829 C CA . SER A 1 227 ? 29.746 6.039 -8.689 1.00 89.06 227 SER A CA 1
ATOM 1830 C C . SER A 1 227 ? 30.633 6.066 -9.934 1.00 89.06 227 SER A C 1
ATOM 1832 O O . SER A 1 227 ? 31.448 6.973 -10.079 1.00 89.06 227 SER A O 1
ATOM 1834 N N . ASN A 1 228 ? 30.460 5.126 -10.867 1.00 91.69 228 ASN A N 1
ATOM 1835 C CA . ASN A 1 228 ? 31.314 4.993 -12.054 1.00 91.69 228 ASN A CA 1
ATOM 1836 C C . ASN A 1 228 ? 30.712 5.605 -13.334 1.00 91.69 228 ASN A C 1
ATOM 1838 O O . ASN A 1 228 ? 31.162 5.311 -14.435 1.00 91.69 228 ASN A O 1
ATOM 1842 N N . CYS A 1 229 ? 29.721 6.494 -13.220 1.00 86.56 229 CYS A N 1
ATOM 1843 C CA . CYS A 1 229 ? 29.086 7.134 -14.380 1.00 86.56 229 CYS A CA 1
ATOM 1844 C C . CYS A 1 229 ? 30.050 7.965 -15.250 1.00 86.56 229 CYS A C 1
ATOM 1846 O O . CYS A 1 229 ? 29.807 8.147 -16.444 1.00 86.56 229 CYS A O 1
ATOM 1848 N N . ASN A 1 230 ? 31.153 8.455 -14.683 1.00 83.81 230 ASN A N 1
ATOM 1849 C CA . ASN A 1 230 ? 32.172 9.197 -15.429 1.00 83.81 230 ASN A CA 1
ATOM 1850 C C . ASN A 1 230 ? 33.239 8.281 -16.045 1.00 83.81 230 ASN A C 1
ATOM 1852 O O . ASN A 1 230 ? 33.984 8.722 -16.911 1.00 83.81 230 ASN A O 1
ATOM 1856 N N . ASP A 1 231 ? 33.258 7.004 -15.674 1.00 84.50 231 ASP A N 1
ATOM 1857 C CA . ASP A 1 231 ? 34.253 6.039 -16.124 1.00 84.50 231 ASP A CA 1
ATOM 1858 C C . ASP A 1 231 ? 34.039 5.677 -17.605 1.00 84.50 231 ASP A C 1
ATOM 1860 O O . ASP A 1 231 ? 32.908 5.436 -18.048 1.00 84.50 231 ASP A O 1
ATOM 1864 N N . SER A 1 232 ? 35.105 5.687 -18.402 1.00 75.81 232 SER A N 1
ATOM 1865 C CA . SER A 1 232 ? 35.096 5.208 -19.792 1.00 75.81 232 SER A CA 1
ATOM 1866 C C . SER A 1 232 ? 35.067 3.676 -19.863 1.00 75.81 232 SER A C 1
ATOM 1868 O O . SER A 1 232 ? 34.651 3.101 -20.873 1.00 75.81 232 SER A O 1
ATOM 1870 N N . ASP A 1 233 ? 35.422 3.007 -18.768 1.00 82.81 233 ASP A N 1
ATOM 1871 C CA . ASP A 1 233 ? 35.415 1.555 -18.624 1.00 82.81 233 ASP A CA 1
ATOM 1872 C C . ASP A 1 233 ? 34.070 0.980 -18.178 1.00 82.81 233 ASP A C 1
ATOM 1874 O O . ASP A 1 233 ? 33.963 -0.221 -17.944 1.00 82.81 233 ASP A O 1
ATOM 1878 N N . MET A 1 234 ? 33.018 1.802 -18.119 1.00 88.06 234 MET A N 1
ATOM 1879 C CA . MET A 1 234 ? 31.661 1.327 -17.841 1.00 88.06 234 MET A CA 1
ATOM 1880 C C . MET A 1 234 ? 31.214 0.257 -18.852 1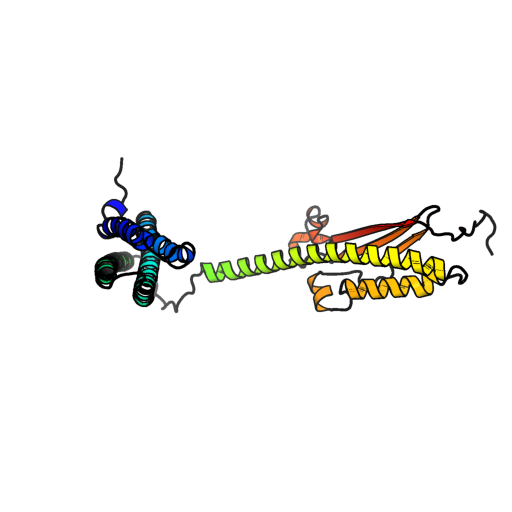.00 88.06 234 MET A C 1
ATOM 1882 O O . MET A 1 234 ? 30.521 -0.682 -18.476 1.00 88.06 234 MET A O 1
ATOM 1886 N N . VAL A 1 235 ? 31.629 0.380 -20.120 1.00 92.50 235 VAL A N 1
ATOM 1887 C CA . VAL A 1 235 ? 31.464 -0.656 -21.150 1.00 92.50 235 VAL A CA 1
ATOM 1888 C C . VAL A 1 235 ? 32.845 -1.094 -21.622 1.00 92.50 235 VAL A C 1
ATOM 1890 O O . VAL A 1 235 ? 33.595 -0.300 -22.201 1.00 92.50 235 VAL A O 1
ATOM 1893 N N . ARG A 1 236 ? 33.164 -2.367 -21.403 1.00 92.81 236 ARG A N 1
ATOM 1894 C CA . ARG A 1 236 ? 34.385 -3.016 -21.880 1.00 92.81 236 ARG A CA 1
ATOM 1895 C C . ARG A 1 236 ? 34.036 -3.993 -22.984 1.00 92.81 236 ARG A C 1
ATOM 1897 O O . ARG A 1 236 ? 33.065 -4.735 -22.870 1.00 92.81 236 ARG A O 1
ATOM 1904 N N . VAL A 1 237 ? 34.836 -3.999 -24.042 1.00 90.62 237 VAL A N 1
ATOM 1905 C CA . VAL A 1 237 ? 34.708 -4.984 -25.113 1.00 90.62 237 VAL A CA 1
ATOM 1906 C C . VAL A 1 237 ? 36.032 -5.704 -25.269 1.00 90.62 237 VAL A C 1
ATOM 1908 O O . VAL A 1 237 ? 37.039 -5.077 -25.583 1.00 90.62 237 VAL A O 1
ATOM 1911 N N . ASN A 1 238 ? 36.024 -7.013 -25.036 1.00 90.25 238 ASN A N 1
ATOM 1912 C CA . ASN A 1 238 ? 37.176 -7.874 -25.243 1.00 90.25 238 ASN A CA 1
ATOM 1913 C C . ASN A 1 238 ? 36.929 -8.774 -26.456 1.00 90.25 238 ASN A C 1
ATOM 1915 O O . ASN A 1 238 ? 35.952 -9.526 -26.492 1.00 90.25 238 ASN A O 1
ATOM 1919 N N . ARG A 1 239 ? 37.793 -8.692 -27.468 1.00 85.31 239 ARG A N 1
ATOM 1920 C CA . ARG A 1 239 ? 37.686 -9.521 -28.672 1.00 85.31 239 ARG A CA 1
ATOM 1921 C C . ARG A 1 239 ? 38.512 -10.788 -28.486 1.00 85.31 239 ARG A C 1
ATOM 1923 O O . ARG A 1 239 ? 39.717 -10.729 -28.285 1.00 85.31 239 ARG A O 1
ATOM 1930 N N . THR A 1 240 ? 37.849 -11.930 -28.586 1.00 83.62 240 THR A N 1
ATOM 1931 C CA . THR A 1 240 ? 38.467 -13.262 -28.613 1.00 83.62 240 THR A CA 1
ATOM 1932 C C . THR A 1 240 ? 38.435 -13.817 -30.037 1.00 83.62 240 THR A C 1
ATOM 1934 O O . THR A 1 240 ? 37.911 -13.174 -30.948 1.00 83.62 240 THR A O 1
ATOM 1937 N N . GLN A 1 241 ? 38.960 -15.030 -30.235 1.00 77.88 241 GLN A N 1
ATOM 1938 C CA . GLN A 1 241 ? 38.943 -15.682 -31.547 1.00 77.88 241 GLN A CA 1
ATOM 1939 C C . GLN A 1 241 ? 37.523 -15.900 -32.094 1.00 77.88 241 GLN A C 1
ATOM 1941 O O . GLN A 1 241 ? 37.303 -15.775 -33.294 1.00 77.88 241 GLN A O 1
ATOM 1946 N N . VAL A 1 242 ? 36.558 -16.182 -31.213 1.00 79.44 242 VAL A N 1
ATOM 1947 C CA . VAL A 1 242 ? 35.188 -16.567 -31.598 1.00 79.44 242 VAL A CA 1
ATOM 1948 C C . VAL A 1 242 ? 34.167 -15.479 -31.247 1.00 79.44 242 VAL A C 1
ATOM 1950 O O . VAL A 1 242 ? 33.231 -15.215 -32.004 1.00 79.44 242 VAL A O 1
ATOM 1953 N N . TRP A 1 243 ? 34.360 -14.800 -30.116 1.00 85.50 243 TRP A N 1
ATOM 1954 C CA . TRP A 1 243 ? 33.379 -13.887 -29.528 1.00 85.50 243 TRP A CA 1
ATOM 1955 C C . TRP A 1 243 ? 33.953 -12.493 -29.300 1.00 85.50 243 TRP A C 1
ATOM 1957 O O . TRP A 1 243 ? 35.088 -12.341 -28.851 1.00 85.50 243 TRP A O 1
ATOM 1967 N N . ASN A 1 244 ? 33.129 -11.468 -29.493 1.00 89.12 244 ASN A N 1
ATOM 1968 C CA . ASN A 1 244 ? 33.298 -10.198 -28.801 1.00 89.12 244 ASN A CA 1
ATOM 1969 C C . ASN A 1 244 ? 32.512 -10.287 -27.484 1.00 89.12 244 ASN A C 1
ATOM 1971 O O . ASN A 1 244 ? 31.293 -10.478 -27.490 1.00 89.12 244 ASN A O 1
ATOM 1975 N N . VAL A 1 245 ? 33.226 -10.181 -26.369 1.00 92.62 245 VAL A N 1
ATOM 1976 C CA . VAL A 1 245 ? 32.678 -10.191 -25.012 1.00 92.62 245 VAL A CA 1
ATOM 1977 C C . VAL A 1 245 ? 32.450 -8.746 -24.599 1.00 92.62 245 VAL A C 1
ATOM 1979 O O . VAL A 1 245 ? 33.407 -7.989 -24.451 1.00 92.62 245 VAL A O 1
ATOM 1982 N N . VAL A 1 246 ? 31.189 -8.348 -24.464 1.00 93.56 246 VAL A N 1
ATOM 1983 C CA . VAL A 1 246 ? 30.796 -6.996 -24.060 1.00 93.56 246 VAL A CA 1
ATOM 1984 C C . VAL A 1 246 ? 30.325 -7.031 -22.618 1.00 93.56 246 VAL A C 1
ATOM 1986 O O . VAL A 1 246 ? 29.295 -7.629 -22.316 1.00 93.56 246 VAL A O 1
ATOM 1989 N N . THR A 1 247 ? 31.070 -6.370 -21.744 1.00 95.44 247 THR A N 1
ATOM 1990 C CA . THR A 1 247 ? 30.811 -6.304 -20.308 1.00 95.44 247 THR A CA 1
ATOM 1991 C C . THR A 1 247 ? 30.398 -4.890 -19.930 1.00 95.44 247 THR A C 1
ATOM 1993 O O . THR A 1 247 ? 31.120 -3.926 -20.188 1.00 95.44 247 THR A O 1
ATOM 1996 N N . LEU A 1 248 ? 29.219 -4.769 -19.325 1.00 95.56 248 LEU A N 1
ATOM 1997 C CA . LEU A 1 248 ? 28.698 -3.541 -18.741 1.00 95.56 248 LEU A CA 1
ATOM 1998 C C . LEU A 1 248 ? 28.820 -3.630 -17.220 1.00 95.56 248 LEU A C 1
ATOM 2000 O O . LEU A 1 248 ? 28.191 -4.490 -16.603 1.00 95.56 248 LEU A O 1
ATOM 2004 N N . THR A 1 249 ? 29.565 -2.707 -16.620 1.00 95.06 249 THR A N 1
ATOM 2005 C CA . THR A 1 249 ? 29.769 -2.649 -15.170 1.00 95.06 249 THR A CA 1
ATOM 2006 C C . THR A 1 249 ? 29.189 -1.357 -14.609 1.00 95.06 249 THR A C 1
ATOM 2008 O O . THR A 1 249 ? 29.534 -0.261 -15.051 1.00 95.06 249 THR A O 1
ATOM 2011 N N . VAL A 1 250 ? 28.344 -1.464 -13.585 1.00 94.38 250 VAL A N 1
ATOM 2012 C CA . VAL A 1 250 ? 27.782 -0.323 -12.850 1.00 94.38 250 VAL A CA 1
ATOM 2013 C C . VAL A 1 250 ? 28.089 -0.486 -11.369 1.00 94.38 250 VAL A C 1
ATOM 2015 O O . VAL A 1 250 ? 27.852 -1.541 -10.789 1.00 94.38 250 VAL A O 1
ATOM 2018 N N . LYS A 1 251 ? 28.620 0.566 -10.749 1.00 91.94 251 LYS A N 1
ATOM 2019 C CA . LYS A 1 251 ? 28.988 0.585 -9.331 1.00 91.94 251 LYS A CA 1
ATOM 2020 C C . LYS A 1 251 ? 28.139 1.601 -8.581 1.00 91.94 251 LYS A C 1
ATOM 2022 O O . LYS A 1 251 ? 27.897 2.697 -9.091 1.00 91.94 251 LYS A O 1
ATOM 2027 N N . THR A 1 252 ? 27.729 1.262 -7.364 1.00 90.31 252 THR A N 1
ATOM 2028 C CA . THR A 1 252 ? 27.048 2.179 -6.445 1.00 90.31 252 THR A CA 1
ATOM 2029 C C . THR A 1 252 ? 27.950 2.532 -5.269 1.00 90.31 252 THR A C 1
ATOM 2031 O O . THR A 1 252 ? 28.836 1.767 -4.887 1.00 90.31 252 THR A O 1
ATOM 2034 N N . ARG A 1 253 ? 27.740 3.710 -4.680 1.00 87.00 253 ARG A N 1
ATOM 2035 C CA . ARG A 1 253 ? 28.339 4.099 -3.402 1.00 87.00 253 ARG A CA 1
ATOM 2036 C C . ARG A 1 253 ? 27.693 3.291 -2.267 1.00 87.00 253 ARG A C 1
ATOM 2038 O O . ARG A 1 253 ? 26.554 2.834 -2.413 1.00 87.00 253 ARG A O 1
ATOM 2045 N N . PRO A 1 254 ? 28.403 3.105 -1.144 1.00 81.56 254 PRO A N 1
ATOM 2046 C CA . PRO A 1 254 ? 27.808 2.534 0.056 1.00 81.56 254 PRO A CA 1
ATOM 2047 C C . PRO A 1 254 ? 26.641 3.384 0.559 1.00 81.56 254 PRO A C 1
ATOM 2049 O O . PRO A 1 254 ? 26.559 4.587 0.290 1.00 81.56 254 PRO A O 1
ATOM 2052 N N . ALA A 1 255 ? 25.734 2.751 1.301 1.00 72.00 255 ALA A N 1
ATOM 2053 C CA . ALA A 1 255 ? 24.603 3.456 1.884 1.00 72.00 255 ALA A CA 1
ATOM 2054 C C . ALA A 1 255 ? 25.106 4.550 2.843 1.00 72.00 255 ALA A C 1
ATOM 2056 O O . ALA A 1 255 ? 26.023 4.320 3.631 1.00 72.00 255 ALA A O 1
ATOM 2057 N N . LYS A 1 256 ? 24.496 5.743 2.788 1.00 70.94 256 LYS A N 1
ATOM 2058 C CA . LYS A 1 256 ? 24.791 6.865 3.698 1.00 70.94 256 LYS A CA 1
ATOM 2059 C C . LYS A 1 256 ? 24.250 6.572 5.100 1.00 70.94 256 LYS A C 1
ATOM 2061 O O . LYS A 1 256 ? 23.225 7.107 5.508 1.00 70.94 256 LYS A O 1
ATOM 2066 N N . LEU A 1 257 ? 24.914 5.666 5.801 1.00 65.62 257 LEU A N 1
ATOM 2067 C CA . LEU A 1 257 ? 24.590 5.257 7.160 1.00 65.62 257 LEU A CA 1
ATOM 2068 C C . LEU A 1 257 ? 25.460 6.016 8.168 1.00 65.62 257 LEU A C 1
ATOM 2070 O O . LEU A 1 257 ? 26.577 6.418 7.829 1.00 65.62 257 LEU A O 1
ATOM 2074 N N . PRO A 1 258 ? 24.978 6.224 9.404 1.00 61.97 258 PRO A N 1
ATOM 2075 C CA . PRO A 1 258 ? 25.777 6.856 10.442 1.00 61.97 258 PRO A CA 1
ATOM 2076 C C . PRO A 1 258 ? 27.055 6.047 10.711 1.00 61.97 258 PRO A C 1
ATOM 2078 O O . PRO A 1 258 ? 27.045 4.815 10.757 1.00 61.97 258 PRO A O 1
ATOM 2081 N N . GLY A 1 259 ? 28.171 6.766 10.861 1.00 59.19 259 GLY A N 1
ATOM 2082 C CA . GLY A 1 259 ? 29.528 6.225 10.718 1.00 59.19 259 GLY A CA 1
ATOM 2083 C C . GLY A 1 259 ? 29.911 5.088 11.668 1.00 59.19 259 GLY A C 1
ATOM 2084 O O . GLY A 1 259 ? 30.859 4.373 11.370 1.00 59.19 259 GLY A O 1
ATOM 2085 N N . PHE A 1 260 ? 29.171 4.868 12.758 1.00 65.81 260 PHE A N 1
ATOM 2086 C CA . PHE A 1 260 ? 29.423 3.773 13.699 1.00 65.81 260 PHE A CA 1
ATOM 2087 C C . PHE A 1 260 ? 29.071 2.382 13.134 1.00 65.81 260 PHE A C 1
ATOM 2089 O O . PHE A 1 260 ? 29.629 1.388 13.583 1.00 65.81 260 PHE A O 1
ATOM 2096 N N . ILE A 1 261 ? 28.199 2.287 12.120 1.00 64.56 261 ILE A N 1
ATOM 2097 C CA . ILE A 1 261 ? 27.727 0.996 11.577 1.00 64.56 261 ILE A CA 1
ATOM 2098 C C . ILE A 1 261 ? 28.812 0.279 10.753 1.00 64.56 261 ILE A C 1
ATOM 2100 O O . ILE A 1 261 ? 28.884 -0.946 10.759 1.00 64.56 261 ILE A O 1
ATOM 2104 N N . CYS A 1 262 ? 29.688 1.025 10.074 1.00 68.44 262 CYS A N 1
ATOM 2105 C CA . CYS A 1 262 ? 30.758 0.466 9.234 1.00 68.44 262 CYS A CA 1
ATOM 2106 C C . CYS A 1 262 ? 32.143 0.457 9.918 1.00 68.44 262 CYS A C 1
ATOM 2108 O O . CYS A 1 262 ? 33.149 0.225 9.245 1.00 68.44 262 CYS A O 1
ATOM 2110 N N . GLN A 1 263 ? 32.210 0.735 11.228 1.00 72.00 263 GLN A N 1
ATOM 2111 C CA . GLN A 1 263 ? 33.452 0.678 12.017 1.00 72.00 263 GLN A CA 1
ATOM 2112 C C . GLN A 1 263 ? 33.829 -0.752 12.424 1.00 72.00 263 GLN A C 1
ATOM 2114 O O . GLN A 1 263 ? 35.014 -1.041 12.576 1.00 72.00 263 GLN A O 1
ATOM 2119 N N . ASP A 1 264 ? 32.848 -1.652 12.557 1.00 76.81 264 ASP A N 1
ATOM 2120 C CA . ASP A 1 264 ? 33.098 -3.072 12.815 1.00 76.81 264 ASP A CA 1
ATOM 2121 C C . ASP A 1 264 ? 33.794 -3.718 11.592 1.00 76.81 264 ASP A C 1
ATOM 2123 O O . ASP A 1 264 ? 33.252 -3.658 10.478 1.00 76.81 264 ASP A O 1
ATOM 2127 N N . PRO A 1 265 ? 34.968 -4.361 11.767 1.00 73.00 265 PRO A N 1
ATOM 2128 C CA . PRO A 1 265 ? 35.679 -5.069 10.704 1.00 73.00 265 PRO A CA 1
ATOM 2129 C C . PRO A 1 265 ? 34.813 -6.071 9.930 1.00 73.00 265 PRO A C 1
ATOM 2131 O O . PRO A 1 265 ? 34.958 -6.176 8.713 1.00 73.00 265 PRO A O 1
ATOM 2134 N N . LYS A 1 266 ? 33.883 -6.766 10.600 1.00 72.19 266 LYS A N 1
ATOM 2135 C CA . LYS A 1 266 ? 32.976 -7.733 9.960 1.00 72.19 266 LYS A CA 1
ATOM 2136 C C . LYS A 1 266 ? 31.887 -7.040 9.142 1.00 72.19 266 LYS A C 1
ATOM 2138 O O . LYS A 1 266 ? 31.550 -7.492 8.050 1.00 72.19 266 LYS A O 1
ATOM 2143 N N . ALA A 1 267 ? 31.359 -5.916 9.627 1.00 62.69 267 ALA A N 1
ATOM 2144 C CA . ALA A 1 267 ? 30.352 -5.135 8.906 1.00 62.69 267 ALA A CA 1
ATOM 2145 C C . ALA A 1 267 ? 30.944 -4.418 7.681 1.00 62.69 267 ALA A C 1
ATOM 2147 O O . ALA A 1 267 ? 30.267 -4.263 6.662 1.00 62.69 267 ALA A O 1
ATOM 2148 N N . ARG A 1 268 ? 32.227 -4.035 7.739 1.00 65.00 268 ARG A N 1
ATOM 2149 C CA . ARG A 1 268 ? 32.947 -3.333 6.665 1.00 65.00 268 ARG A CA 1
ATOM 2150 C C . ARG A 1 268 ? 33.055 -4.135 5.367 1.00 65.00 268 ARG A C 1
ATOM 2152 O O . ARG A 1 268 ? 33.209 -3.546 4.297 1.00 65.00 268 ARG A O 1
ATOM 2159 N N . GLU A 1 269 ? 32.967 -5.460 5.433 1.00 69.25 269 GLU A N 1
ATOM 2160 C CA . GLU A 1 269 ? 32.992 -6.315 4.243 1.00 69.25 269 GLU A CA 1
ATOM 2161 C C . GLU A 1 269 ? 31.639 -6.463 3.550 1.00 69.25 269 GLU A C 1
ATOM 2163 O O . GLU A 1 269 ? 31.593 -6.884 2.394 1.00 69.25 269 GLU A O 1
ATOM 2168 N N . THR A 1 270 ? 30.550 -6.061 4.204 1.00 69.38 270 THR A N 1
ATOM 2169 C CA . THR A 1 270 ? 29.206 -6.169 3.636 1.00 69.38 270 THR A CA 1
ATOM 2170 C C . THR A 1 270 ? 28.987 -5.181 2.487 1.00 69.38 270 THR A C 1
ATOM 2172 O O . THR A 1 270 ? 29.525 -4.067 2.466 1.00 69.38 270 THR A O 1
ATOM 2175 N N . ALA A 1 271 ? 28.120 -5.557 1.542 1.00 65.62 271 ALA A N 1
ATOM 2176 C CA . ALA A 1 271 ? 27.721 -4.699 0.422 1.00 65.62 271 ALA A CA 1
ATOM 2177 C C . ALA A 1 271 ? 27.110 -3.358 0.881 1.00 65.62 271 ALA A C 1
ATOM 2179 O O . ALA A 1 271 ? 27.166 -2.362 0.163 1.00 65.62 271 ALA A O 1
ATOM 2180 N N . MET A 1 272 ? 26.598 -3.300 2.114 1.00 67.62 272 MET A N 1
ATOM 2181 C CA . MET A 1 272 ? 26.079 -2.080 2.729 1.00 67.62 272 MET A CA 1
ATOM 2182 C C . MET A 1 272 ? 27.171 -1.013 2.935 1.00 67.62 272 MET A C 1
ATOM 2184 O O . MET A 1 272 ? 26.913 0.170 2.711 1.00 67.62 272 MET A O 1
ATOM 2188 N N . CYS A 1 273 ? 28.392 -1.435 3.286 1.00 71.62 273 CYS A N 1
ATOM 2189 C CA . CYS A 1 273 ? 29.538 -0.562 3.565 1.00 71.62 273 CYS A CA 1
ATOM 2190 C C . CYS A 1 273 ? 30.521 -0.416 2.388 1.00 71.62 273 CYS A C 1
ATOM 2192 O O . CYS A 1 273 ? 31.301 0.536 2.371 1.00 71.62 273 CYS A O 1
ATOM 2194 N N . LYS A 1 274 ? 30.476 -1.305 1.382 1.00 76.94 274 LYS A N 1
ATOM 2195 C CA . LYS A 1 274 ? 31.297 -1.213 0.154 1.00 76.94 274 LYS A CA 1
ATOM 2196 C C . LYS A 1 274 ? 30.542 -0.685 -1.075 1.00 76.94 274 LYS A C 1
ATOM 2198 O O . LYS A 1 274 ? 31.182 -0.234 -2.022 1.00 76.94 274 LYS A O 1
ATOM 2203 N N . GLY A 1 275 ? 29.209 -0.692 -1.049 1.00 81.69 275 GLY A N 1
ATOM 2204 C CA . GLY A 1 275 ? 28.380 -0.472 -2.233 1.00 81.69 275 GLY A CA 1
ATOM 2205 C C . GLY A 1 275 ? 28.238 -1.744 -3.073 1.00 81.69 275 GLY A C 1
ATOM 2206 O O . GLY A 1 275 ? 28.842 -2.778 -2.781 1.00 81.69 275 GLY A O 1
ATOM 2207 N N . PHE A 1 276 ? 27.423 -1.675 -4.123 1.00 85.62 276 PHE A N 1
ATOM 2208 C CA . PHE A 1 276 ? 27.170 -2.795 -5.023 1.00 85.62 276 PHE A CA 1
ATOM 2209 C C . PHE A 1 276 ? 27.936 -2.615 -6.330 1.00 85.62 276 PHE A C 1
ATOM 2211 O O . PHE A 1 276 ? 28.031 -1.511 -6.866 1.00 85.62 276 PHE A O 1
ATOM 2218 N N . THR A 1 277 ? 28.468 -3.714 -6.859 1.00 90.00 277 THR A N 1
ATOM 2219 C CA . THR A 1 277 ? 28.985 -3.778 -8.228 1.00 90.00 277 THR A CA 1
ATOM 2220 C C . THR A 1 277 ? 28.106 -4.737 -9.007 1.00 90.00 277 THR A C 1
ATOM 2222 O O . THR A 1 277 ? 28.023 -5.916 -8.676 1.00 90.00 277 THR A O 1
ATOM 2225 N N . PHE A 1 278 ? 27.434 -4.208 -10.019 1.00 91.94 278 PHE A N 1
ATOM 2226 C CA . PHE A 1 278 ? 26.621 -4.963 -10.953 1.00 91.94 278 PHE A CA 1
ATOM 2227 C C . PHE A 1 278 ? 27.412 -5.144 -12.240 1.00 91.94 278 PHE A C 1
ATOM 2229 O O . PHE A 1 278 ? 27.990 -4.186 -12.759 1.00 91.94 278 PHE A O 1
ATOM 2236 N N . GLU A 1 279 ? 27.414 -6.361 -12.766 1.00 94.44 279 GLU A N 1
ATOM 2237 C CA . GLU A 1 279 ? 28.075 -6.688 -14.019 1.00 94.44 279 GLU A CA 1
ATOM 2238 C C . GLU A 1 279 ? 27.140 -7.521 -14.889 1.00 94.44 279 GLU A C 1
ATOM 2240 O O . GLU A 1 279 ? 26.542 -8.490 -14.424 1.00 94.44 279 GLU A O 1
ATOM 2245 N N . VAL A 1 280 ? 26.999 -7.122 -16.151 1.00 95.50 280 VAL A N 1
ATOM 2246 C CA . VAL A 1 280 ? 26.250 -7.871 -17.160 1.00 95.50 280 VAL A CA 1
ATOM 2247 C C . VAL A 1 280 ? 27.149 -8.065 -18.368 1.00 95.50 280 VAL A C 1
ATOM 2249 O O . VAL A 1 280 ? 27.629 -7.095 -18.955 1.00 95.50 280 VAL A O 1
ATOM 2252 N N . THR A 1 281 ? 27.350 -9.322 -18.755 1.00 94.50 281 THR A N 1
ATOM 2253 C CA . THR A 1 281 ? 28.207 -9.697 -19.882 1.00 94.50 281 THR A CA 1
ATOM 2254 C C . THR A 1 281 ? 27.381 -10.337 -20.991 1.00 94.50 281 THR A C 1
ATOM 2256 O O . THR A 1 281 ? 26.544 -11.207 -20.742 1.00 94.50 281 THR A O 1
ATOM 2259 N N . LYS A 1 282 ? 27.623 -9.907 -22.230 1.00 94.75 282 LYS A N 1
ATOM 2260 C CA . LYS A 1 282 ? 27.005 -10.436 -23.448 1.00 94.75 282 LYS A CA 1
ATOM 2261 C C . LYS A 1 282 ? 28.073 -10.911 -24.422 1.00 94.75 282 LYS A C 1
ATOM 2263 O O . LYS A 1 282 ? 29.125 -10.293 -24.562 1.00 94.75 282 LYS A O 1
ATOM 2268 N N . TYR A 1 283 ? 27.762 -11.989 -25.127 1.00 91.12 283 TYR A N 1
ATOM 2269 C CA . TYR A 1 283 ? 28.637 -12.599 -26.120 1.00 91.12 283 TYR A CA 1
ATOM 2270 C C . TYR A 1 283 ? 28.015 -12.416 -27.498 1.00 91.12 283 TYR A C 1
ATOM 2272 O O . TYR A 1 283 ? 26.861 -12.788 -27.713 1.00 91.12 283 TYR A O 1
ATOM 2280 N N . VAL A 1 284 ? 28.765 -11.837 -28.435 1.00 88.38 284 VAL A N 1
ATOM 2281 C CA . VAL A 1 284 ? 28.341 -11.712 -29.837 1.00 88.38 284 VAL A CA 1
ATOM 2282 C C . VAL A 1 284 ? 29.420 -12.263 -30.765 1.00 88.38 284 VAL A C 1
ATOM 2284 O O . VAL A 1 284 ? 30.600 -11.977 -30.551 1.00 88.38 284 VAL A O 1
ATOM 2287 N N . PRO A 1 285 ? 29.063 -13.069 -31.779 1.00 84.00 285 PRO A N 1
ATOM 2288 C CA . PRO A 1 285 ? 30.052 -13.717 -32.628 1.00 84.00 285 PRO A CA 1
ATOM 2289 C C . PRO A 1 285 ? 30.793 -12.684 -33.475 1.00 84.00 285 PRO A C 1
ATOM 2291 O O . PRO A 1 285 ? 30.220 -11.668 -33.891 1.00 84.00 285 PRO A O 1
ATOM 2294 N N . ASN A 1 286 ? 32.071 -12.949 -33.728 1.00 73.56 286 ASN A N 1
ATOM 2295 C CA . ASN A 1 286 ? 32.894 -12.132 -34.607 1.00 73.56 286 ASN A CA 1
ATOM 2296 C C . ASN A 1 286 ? 32.488 -12.404 -36.069 1.00 73.56 286 ASN A C 1
ATOM 2298 O O . ASN A 1 286 ? 32.798 -13.461 -36.605 1.00 73.56 286 ASN A O 1
ATOM 2302 N N . ARG A 1 287 ? 31.740 -11.494 -36.708 1.00 65.19 287 ARG A N 1
ATOM 2303 C CA . ARG A 1 287 ? 31.453 -11.597 -38.150 1.00 65.19 287 ARG A CA 1
ATOM 2304 C C . ARG A 1 287 ? 32.670 -11.097 -38.933 1.00 65.19 287 ARG A C 1
ATOM 2306 O O . ARG A 1 287 ? 32.928 -9.896 -38.950 1.00 65.19 287 ARG A O 1
ATOM 2313 N N . ASP A 1 288 ? 33.412 -12.028 -39.527 1.00 54.97 288 ASP A N 1
ATOM 2314 C CA . ASP A 1 288 ? 34.354 -11.852 -40.646 1.00 54.97 288 ASP A CA 1
ATOM 2315 C C . ASP A 1 288 ? 35.380 -10.708 -40.552 1.00 54.97 288 ASP A C 1
ATOM 2317 O O . ASP A 1 288 ? 35.762 -10.123 -41.564 1.00 54.97 288 ASP A O 1
ATOM 2321 N N . ARG A 1 289 ? 35.884 -10.395 -39.352 1.00 53.91 289 ARG A N 1
ATOM 2322 C CA . ARG A 1 289 ? 37.137 -9.636 -39.223 1.00 53.91 289 ARG A CA 1
ATOM 2323 C C . ARG A 1 289 ? 38.276 -10.623 -38.963 1.00 53.91 289 ARG A C 1
ATOM 2325 O O . ARG A 1 289 ? 38.279 -11.213 -37.875 1.00 53.91 289 ARG A O 1
ATOM 2332 N N . PRO A 1 290 ? 39.232 -10.820 -39.892 1.00 49.22 290 PRO A N 1
ATOM 2333 C CA . PRO A 1 290 ? 40.430 -11.584 -39.580 1.00 49.22 290 PRO A CA 1
ATOM 2334 C C . PRO A 1 290 ? 41.126 -10.911 -38.396 1.00 49.22 290 PRO A C 1
ATOM 2336 O O . PRO A 1 290 ? 41.284 -9.689 -38.347 1.00 49.22 290 PRO A O 1
ATOM 2339 N N . ILE A 1 291 ? 41.474 -11.710 -37.394 1.00 54.78 291 ILE A N 1
ATOM 2340 C CA . ILE A 1 291 ? 42.296 -11.255 -36.277 1.00 54.78 291 ILE A CA 1
ATOM 2341 C C . ILE A 1 291 ? 43.624 -10.822 -36.906 1.00 54.78 291 ILE A C 1
ATOM 2343 O O . ILE A 1 291 ? 44.212 -11.606 -37.651 1.00 54.78 291 ILE A O 1
ATOM 2347 N N . GLN A 1 292 ? 44.095 -9.597 -36.646 1.00 50.72 292 GLN A N 1
ATOM 2348 C CA . GLN A 1 292 ? 45.496 -9.273 -36.919 1.00 50.72 292 GLN A CA 1
ATOM 2349 C C . GLN A 1 292 ? 46.329 -10.232 -36.069 1.00 50.72 292 GLN A C 1
ATOM 2351 O O . GLN A 1 292 ? 46.392 -10.098 -34.847 1.00 50.72 292 GLN A O 1
ATOM 2356 N N . PHE A 1 293 ? 46.882 -11.260 -36.706 1.00 46.28 293 PHE A N 1
ATOM 2357 C CA . PHE A 1 293 ? 47.824 -12.171 -36.082 1.00 46.28 293 PHE A CA 1
ATOM 2358 C C . PHE A 1 293 ? 49.077 -11.347 -35.782 1.00 46.28 293 PHE A C 1
ATOM 2360 O O . PHE A 1 293 ? 49.883 -11.090 -36.670 1.00 46.28 293 PHE A O 1
ATOM 2367 N N . VAL A 1 294 ? 49.219 -10.871 -34.546 1.00 51.69 294 VAL A N 1
ATOM 2368 C CA . VAL A 1 294 ? 50.500 -10.339 -34.085 1.00 51.69 294 VAL A CA 1
ATOM 2369 C C . VAL A 1 294 ? 51.349 -11.559 -33.762 1.00 51.69 294 VAL A C 1
ATOM 2371 O O . VAL A 1 294 ? 51.141 -12.224 -32.746 1.00 51.69 294 VAL A O 1
ATOM 2374 N N . LEU A 1 295 ? 52.246 -11.912 -34.682 1.00 45.56 295 LEU A N 1
ATOM 2375 C CA . LEU A 1 295 ? 53.248 -12.942 -34.435 1.00 45.56 295 LEU A CA 1
ATOM 2376 C C . LEU A 1 295 ? 54.104 -12.496 -33.234 1.00 45.56 295 LEU A C 1
ATOM 2378 O O . LEU A 1 295 ? 54.555 -11.347 -33.214 1.00 45.56 295 LEU A O 1
ATOM 2382 N N . PRO A 1 296 ? 54.335 -13.357 -32.226 1.00 39.09 296 PRO A N 1
ATOM 2383 C CA . PRO A 1 296 ? 55.205 -13.006 -31.111 1.00 39.09 296 PRO A CA 1
ATOM 2384 C C . PRO A 1 296 ? 56.613 -12.714 -31.649 1.00 39.09 296 PRO A C 1
ATOM 2386 O O . PRO A 1 296 ? 57.251 -13.612 -32.193 1.00 39.09 296 PRO A O 1
ATOM 2389 N N . GLY A 1 297 ? 57.085 -11.469 -31.522 1.00 50.06 297 GLY A N 1
ATOM 2390 C CA . GLY A 1 297 ? 58.458 -11.084 -31.883 1.00 50.06 297 GLY A CA 1
ATOM 2391 C C . GLY A 1 297 ? 58.621 -9.982 -32.935 1.00 50.06 297 GLY A C 1
ATOM 2392 O O . GLY A 1 297 ? 59.756 -9.607 -33.205 1.00 50.06 297 GLY A O 1
ATOM 2393 N N . LEU A 1 298 ? 57.544 -9.424 -33.496 1.00 48.84 29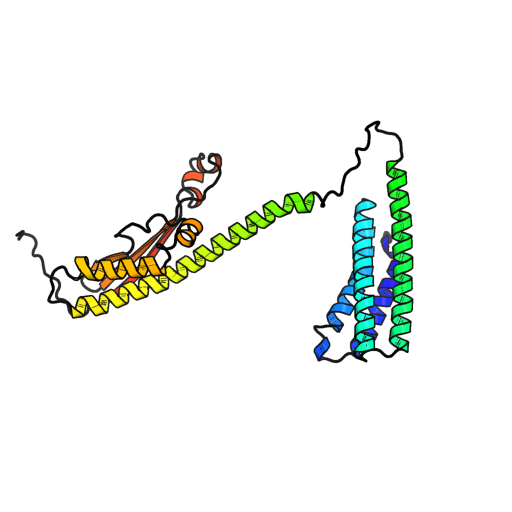8 LEU A N 1
ATOM 2394 C CA . LEU A 1 298 ? 57.623 -8.218 -34.331 1.00 48.84 298 LEU A CA 1
ATOM 2395 C C . LEU A 1 298 ? 56.867 -7.076 -33.642 1.00 48.84 298 LEU A C 1
ATOM 2397 O O . LEU A 1 298 ? 55.642 -6.993 -33.712 1.00 48.84 298 LEU A O 1
ATOM 2401 N N . GLN A 1 299 ? 57.614 -6.244 -32.914 1.00 42.28 299 GLN A N 1
ATOM 2402 C CA . GLN A 1 299 ? 57.193 -4.895 -32.536 1.00 42.28 299 GLN A CA 1
ATOM 2403 C C . GLN A 1 299 ? 57.586 -3.955 -33.686 1.00 42.28 299 GLN A C 1
ATOM 2405 O O . GLN A 1 299 ? 58.721 -4.040 -34.156 1.00 42.28 299 GLN A O 1
ATOM 2410 N N . GLU A 1 300 ? 56.653 -3.115 -34.146 1.00 45.81 300 GLU A N 1
ATOM 2411 C CA . GLU A 1 300 ? 56.982 -1.893 -34.904 1.00 45.81 300 GLU A CA 1
ATOM 2412 C C . GLU A 1 300 ? 57.591 -0.837 -33.974 1.00 45.81 300 GLU A C 1
ATOM 2414 O O . GLU A 1 300 ? 57.115 -0.733 -32.816 1.00 45.81 300 GLU A O 1
#

Sequence (300 aa):
MSERPHAKLEVWKRSIQWVSKVYRHTRDFPSQETYGLTSQMRRAAT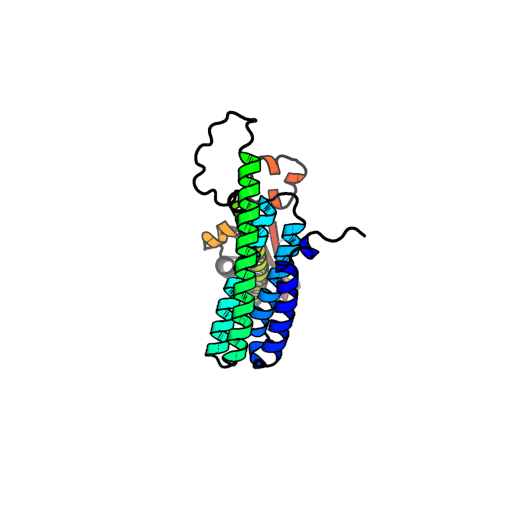SIPLNIAEGAARKSVKEYLQFLYIARGSVSELDACLEISLNLGYLSKDNYNELLEELNEISRMLSGLVASLSNKADADSAHPSSLVPHLSRRGQATTEVVLLFPLFMFFVFLFAKVFSLLVLVQKMEIASFYAARRWQLESHRHYLHVGWDNSTLRNDIVAKTKNYLGCNKPSVRDFLDLSNCNDSDMVRVNRTQVWNVVTLTVKTRPAKLPGFICQDPKARETAMCKGFTFEVTKYVPNRDRPIQFVLPGLQE

pLDDT: mean 85.79, std 15.82, range [38.44, 98.69]

Secondary structure (DSSP, 8-state):
-PPPGGGG-HHHHHHHHHHHHHHHHGGGS-GGGGGTHHHHHHHHHHHHHHHHHHHTT-SSHHHHHHHHHHHHHHHHHHHHHHHHHHHTTSS-HHHHHHHHHHHHHHHHHHHHHHHHHHHHHHHHH-S---------------HHHHHHHHHHHHHHHHHHHHHHHHHHHHHHHHHHHHHHHHHHHHHHHTTTSTTHIIIIIHHHHHHHHHHHHTTT-HHHHHHTTB--TT-GGGEEEEE-SSEEEEEEEEEBPPP---TTTT-STTGGGSHHHH--EEEEEEEEE--S-------TT---